Protein AF-0000000084342617 (afdb_homodimer)

Foldseek 3Di:
DQAAEEEALQLLLCQLVCVPVVSVVVLVVCLVSLHAYEYEVLRVVVNVVVHDPVRVVRSVVSCPRPRYDYHYCDPVLQVQLCVLCVVLVHGSSRLSSSLSVQVVVVHAYEHQCVVSNCSRPVPHH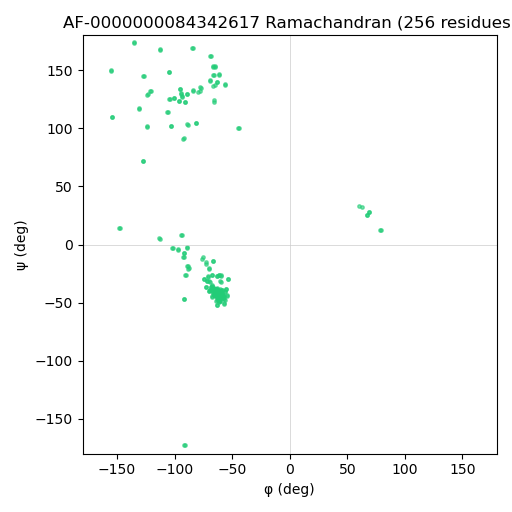YDHDD/DQAAEEEALQLLLCQLVCVPVVSVVVLVVCLVSLHAYEYEVLRVVVNVVVHDPVRVVRSVVSCPRPRYDYHYDDPVLQVQLCVLCVVLVHGSSRLSSSLSVQVVVVHAYEHQCVVSNCSRPVPHHYDHDD

Radius of gyration: 18.29 Å; Cα contacts (8 Å, |Δi|>4): 565; chains: 2; bounding box: 37×56×41 Å

Nearest PDB structures (foldseek):
  4chg-assembly3_E  TM=7.118E-01  e=1.404E-04  Mycobacterium tuberculosis H37Rv
  2fe1-assembly1_A-2  TM=6.791E-01  e=3.093E-04  Pyrobaculum aerophilum str. IM2
  6lqt-assembly1_5K  TM=6.172E-01  e=4.221E-03  Saccharomyces cerevisiae S288C
  6zqe-assembly1_UX  TM=6.426E-01  e=1.513E-02  Saccharomyces cerevisiae S288C
  7d5t-assembly1_5K  TM=5.998E-01  e=4.000E-02  Saccharomyces cerevisiae S288C

Organism: Pseudonocardia thermophila (NCBI:txid1848)

Secondary structure (DSSP, 8-state):
---EEEE-HHHHHHHHHT-STHHHHHHHHHHHHT-EEEEEHHHHHHHHHHS-GGGHHHHHHHHHSTTEEEE-B-HHHHHHHHHHHHHHT---HHHHHHHHHHHHHT-PEEES-HHHHHHH-TTS-EEE--/---EEEE-HHHHHHHHHT-STHHHHHHHHHHHHT-EEEEEHHHHHHHHHHS-GGGHHHHHHHHHSTTEEEE-B-HHHHHHHHHHHHHHT---HHHHHHHHHHHHHT-PEEES-HHHHHHH-TTS-EEE--

pLDDT: mean 96.76, std 6.14, range [42.75, 98.94]

Solvent-accessible surface area (backbone atoms only — not comparable to full-atom values): 12680 Å² total; per-residue (Å²): 125,95,62,42,36,27,39,31,29,55,34,49,34,17,40,26,69,48,57,54,56,62,46,46,53,50,52,52,51,25,59,76,69,68,30,37,38,36,33,34,18,47,13,49,12,26,19,44,18,71,44,56,80,92,28,47,66,48,42,49,53,56,67,65,36,89,47,39,42,74,42,56,30,35,68,68,51,16,46,54,13,7,46,46,16,31,77,41,76,40,59,57,46,37,55,23,39,43,50,44,50,16,57,76,67,70,21,32,31,31,25,64,56,60,66,66,44,44,58,49,41,75,80,56,47,71,44,71,53,127,126,94,60,42,36,27,39,31,29,54,34,48,34,16,40,25,70,48,58,55,56,62,44,47,52,51,53,52,52,25,60,75,68,67,30,37,36,35,32,31,19,47,13,49,10,26,19,43,18,69,44,55,80,91,29,47,66,49,41,50,52,56,66,65,35,88,46,40,44,75,43,58,29,35,68,69,51,15,46,55,14,7,48,46,16,32,78,41,75,42,60,59,45,37,56,22,38,43,51,44,50,16,55,75,67,70,21,32,31,32,26,66,57,60,66,66,44,43,59,49,41,76,81,55,48,71,43,70,55,127

Structure (mmCIF, N/CA/C/O backbone):
data_AF-0000000084342617-model_v1
#
loop_
_entity.id
_entity.type
_entity.pdbx_description
1 polymer 'PIN domain nuclease, a component of toxin-antitoxin system (PIN domain)'
#
loop_
_atom_site.group_PDB
_atom_site.id
_atom_site.type_symbol
_atom_site.label_atom_id
_atom_site.label_alt_id
_atom_site.label_comp_id
_atom_site.label_asym_id
_atom_site.label_entity_id
_atom_site.label_seq_id
_atom_site.pdbx_PDB_ins_code
_atom_site.Cartn_x
_atom_site.Cartn_y
_atom_site.Cartn_z
_atom_site.occupancy
_atom_site.B_iso_or_equiv
_atom_site.auth_seq_id
_atom_site.auth_comp_id
_atom_site.auth_asym_id
_atom_site.auth_atom_id
_atom_site.pdbx_PDB_model_num
ATOM 1 N N . MET A 1 1 ? 19.109 -22.531 0.359 1 42.75 1 MET A N 1
ATOM 2 C CA . MET A 1 1 ? 18.219 -21.5 0.865 1 42.75 1 MET A CA 1
ATOM 3 C C . MET A 1 1 ? 16.797 -21.703 0.343 1 42.75 1 MET A C 1
ATOM 5 O O . MET A 1 1 ? 16.609 -21.984 -0.842 1 42.75 1 MET A O 1
ATOM 9 N N . ILE A 1 2 ? 15.852 -22.25 1.143 1 58.88 2 ILE A N 1
ATOM 10 C CA . ILE A 1 2 ? 14.484 -22.594 0.752 1 58.88 2 ILE A CA 1
ATOM 11 C C . ILE A 1 2 ? 13.883 -21.469 -0.08 1 58.88 2 ILE A C 1
ATOM 13 O O . ILE A 1 2 ? 13.898 -20.297 0.336 1 58.88 2 ILE A O 1
ATOM 17 N N . GLY A 1 3 ? 13.844 -21.578 -1.49 1 84.88 3 GLY A N 1
ATOM 18 C CA . GLY A 1 3 ? 13.438 -20.719 -2.596 1 84.88 3 GLY A CA 1
ATOM 19 C C . GLY A 1 3 ? 12 -20.234 -2.473 1 84.88 3 GLY A C 1
ATOM 20 O O . GLY A 1 3 ? 11.25 -20.719 -1.623 1 84.88 3 GLY A O 1
ATOM 21 N N . GLY A 1 4 ? 11.656 -19.109 -2.705 1 96.88 4 GLY A N 1
ATOM 22 C CA . GLY A 1 4 ? 10.305 -18.562 -2.727 1 96.88 4 GLY A CA 1
ATOM 23 C C . GLY A 1 4 ? 10.039 -17.656 -3.914 1 96.88 4 GLY A C 1
ATOM 24 O O . GLY A 1 4 ? 10.859 -17.578 -4.828 1 96.88 4 GLY A O 1
ATOM 25 N N . ARG A 1 5 ? 8.797 -17.297 -3.953 1 98.19 5 ARG A N 1
ATOM 26 C CA . ARG A 1 5 ? 8.344 -16.344 -4.961 1 98.19 5 ARG A CA 1
ATOM 27 C C . ARG A 1 5 ? 7.598 -15.188 -4.316 1 98.19 5 ARG A C 1
ATOM 29 O O . ARG A 1 5 ? 6.91 -15.367 -3.309 1 98.19 5 ARG A O 1
ATOM 36 N N . VAL A 1 6 ? 7.77 -14.078 -4.887 1 98.69 6 VAL A N 1
ATOM 37 C CA . VAL A 1 6 ? 6.961 -12.922 -4.52 1 98.69 6 VAL A CA 1
ATOM 38 C C . VAL A 1 6 ? 5.914 -12.656 -5.598 1 98.69 6 VAL A C 1
ATOM 40 O O . VAL A 1 6 ? 6.242 -12.547 -6.777 1 98.69 6 VAL A O 1
ATOM 43 N N . LEU A 1 7 ? 4.672 -12.594 -5.215 1 98.81 7 LEU A N 1
ATOM 44 C CA . LEU A 1 7 ? 3.59 -12.414 -6.176 1 98.81 7 LEU A CA 1
ATOM 45 C C . LEU A 1 7 ? 3.121 -10.969 -6.211 1 98.81 7 LEU A C 1
ATOM 47 O O . LEU A 1 7 ? 2.795 -10.391 -5.172 1 98.81 7 LEU A O 1
ATOM 51 N N . ASP A 1 8 ? 3.113 -10.383 -7.422 1 98.75 8 ASP A N 1
ATOM 52 C CA . ASP A 1 8 ? 2.547 -9.039 -7.52 1 98.75 8 ASP A CA 1
ATOM 53 C C . ASP A 1 8 ? 1.057 -9.094 -7.848 1 98.75 8 ASP A C 1
ATOM 55 O O . ASP A 1 8 ? 0.454 -10.172 -7.848 1 98.75 8 ASP A O 1
ATOM 59 N N . ALA A 1 9 ? 0.486 -7.957 -8.102 1 98.88 9 ALA A N 1
ATOM 60 C CA . ALA A 1 9 ? -0.958 -7.855 -8.297 1 98.88 9 ALA A CA 1
ATOM 61 C C . ALA A 1 9 ? -1.395 -8.609 -9.547 1 98.88 9 ALA A C 1
ATOM 63 O O . ALA A 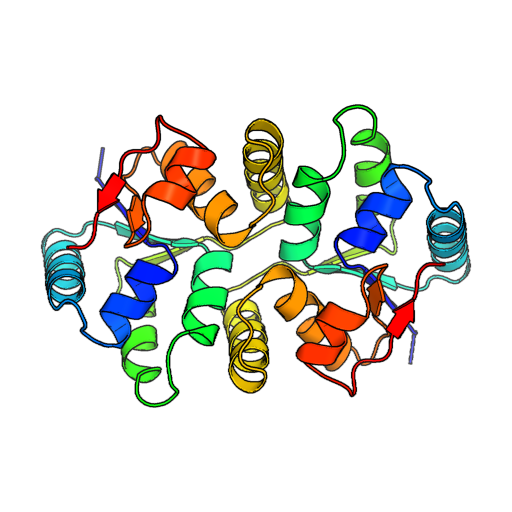1 9 ? -2.451 -9.242 -9.562 1 98.88 9 ALA A O 1
ATOM 64 N N . THR A 1 10 ? -0.568 -8.523 -10.578 1 98.5 10 THR A N 1
ATOM 65 C CA . THR A 1 10 ? -0.944 -9.188 -11.82 1 98.5 10 THR A CA 1
ATOM 66 C C . THR A 1 10 ? -0.904 -10.711 -11.648 1 98.5 10 THR A C 1
ATOM 68 O O . THR A 1 10 ? -1.739 -11.422 -12.211 1 98.5 10 THR A O 1
ATOM 71 N N . ALA A 1 11 ? 0.05 -11.203 -10.891 1 98.69 11 ALA A N 1
ATOM 72 C CA . ALA A 1 11 ? 0.124 -12.633 -10.602 1 98.69 11 ALA A CA 1
ATOM 73 C C . ALA A 1 11 ? -1.073 -13.086 -9.773 1 98.69 11 ALA A C 1
ATOM 75 O O . ALA A 1 11 ? -1.672 -14.125 -10.055 1 98.69 11 ALA A O 1
ATOM 76 N N . LEU A 1 12 ? -1.421 -12.336 -8.82 1 98.88 12 LEU A N 1
ATOM 77 C CA . LEU A 1 12 ? -2.572 -12.656 -7.98 1 98.88 12 LEU A CA 1
ATOM 78 C C . LEU A 1 12 ? -3.855 -12.68 -8.805 1 98.88 12 LEU A C 1
ATOM 80 O O . LEU A 1 12 ? -4.668 -13.594 -8.672 1 98.88 12 LEU A O 1
ATOM 84 N N . ALA A 1 13 ? -3.99 -11.68 -9.656 1 98.69 13 ALA A N 1
ATOM 85 C CA . ALA A 1 13 ? -5.164 -11.602 -10.516 1 98.69 13 ALA A CA 1
ATOM 86 C C . ALA A 1 13 ? -5.203 -12.781 -11.492 1 98.69 13 ALA A C 1
ATOM 88 O O . ALA A 1 13 ? -6.27 -13.344 -11.75 1 98.69 13 ALA A O 1
ATOM 89 N N . ALA A 1 14 ? -4.031 -13.125 -12.008 1 98.56 14 ALA A N 1
ATOM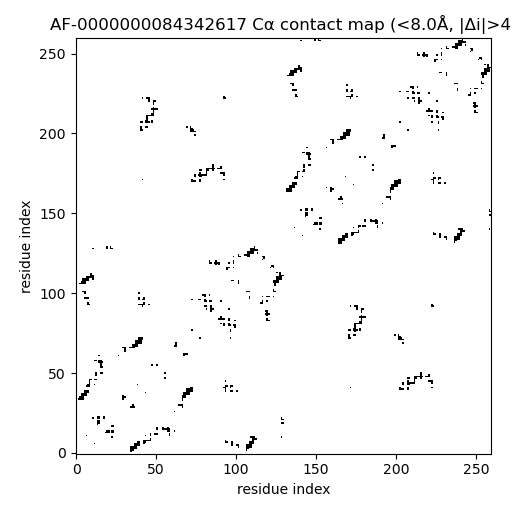 90 C CA . ALA A 1 14 ? -3.938 -14.25 -12.938 1 98.56 14 ALA A CA 1
ATOM 91 C C . ALA A 1 14 ? -4.387 -15.547 -12.266 1 98.56 14 ALA A C 1
ATOM 93 O O . ALA A 1 14 ? -5.129 -16.344 -12.859 1 98.56 14 ALA A O 1
ATOM 94 N N . PHE A 1 15 ? -3.994 -15.75 -11.031 1 98.56 15 PHE A N 1
ATOM 95 C CA . PHE A 1 15 ? -4.434 -16.922 -10.305 1 98.56 15 PHE A CA 1
ATOM 96 C C . PHE A 1 15 ? -5.945 -16.922 -10.109 1 98.56 15 PHE A C 1
ATOM 98 O O . PHE A 1 15 ? -6.613 -17.922 -10.359 1 98.56 15 PHE A O 1
ATOM 105 N N . ALA A 1 16 ? -6.449 -15.805 -9.664 1 98.5 16 ALA A N 1
ATOM 106 C CA . ALA A 1 16 ? -7.871 -15.68 -9.344 1 98.5 16 ALA A CA 1
ATOM 107 C C . ALA A 1 16 ? -8.734 -15.93 -10.578 1 98.5 16 ALA A C 1
ATOM 109 O O . ALA A 1 16 ? -9.758 -16.609 -10.5 1 98.5 16 ALA A O 1
ATOM 110 N N . THR A 1 17 ? -8.312 -15.398 -11.719 1 97.5 17 THR A N 1
ATOM 111 C CA . THR A 1 17 ? -9.125 -15.469 -12.93 1 97.5 17 THR A CA 1
ATOM 112 C C . THR A 1 17 ? -8.836 -16.75 -13.703 1 97.5 17 THR A C 1
ATOM 114 O O . THR A 1 17 ? -9.617 -17.156 -14.57 1 97.5 17 THR A O 1
ATOM 117 N N . GLY A 1 18 ? -7.688 -17.297 -13.422 1 95.94 18 GLY A N 1
ATOM 118 C CA . GLY A 1 18 ? -7.281 -18.5 -14.133 1 95.94 18 GLY A CA 1
ATOM 119 C C . GLY A 1 18 ? -6.738 -18.203 -15.516 1 95.94 18 GLY A C 1
ATOM 120 O O . GLY A 1 18 ? -6.695 -19.094 -16.375 1 95.94 18 GLY A O 1
ATOM 121 N N . ARG A 1 19 ? -6.457 -16.953 -15.797 1 92.81 19 ARG A N 1
ATOM 122 C CA . ARG A 1 19 ? -5.91 -16.531 -17.078 1 92.81 19 ARG A CA 1
ATOM 123 C C . ARG A 1 19 ? -4.695 -15.625 -16.906 1 92.81 19 ARG A C 1
ATOM 125 O O . ARG A 1 19 ? -4.82 -14.516 -16.391 1 92.81 19 ARG A O 1
ATOM 132 N N . PRO A 1 20 ? -3.498 -16.172 -17.438 1 93.62 20 PRO A N 1
ATOM 133 C CA . PRO A 1 20 ? -3.219 -17.484 -18.031 1 93.62 20 PRO A CA 1
ATOM 134 C C . PRO A 1 20 ? -3.283 -18.625 -17.016 1 93.62 20 PRO A C 1
ATOM 136 O O . PRO A 1 20 ? -3.143 -18.375 -15.812 1 93.62 20 PRO A O 1
ATOM 139 N N . VAL A 1 21 ? -3.406 -19.859 -17.422 1 92.19 21 VAL A N 1
ATOM 140 C CA . VAL A 1 21 ? -3.533 -21.031 -16.578 1 92.19 21 VAL A CA 1
ATOM 141 C C . VAL A 1 21 ? -2.191 -21.344 -15.906 1 92.19 21 VAL A C 1
ATOM 143 O O . VAL A 1 21 ? -2.143 -22.016 -14.875 1 92.19 21 VAL A O 1
ATOM 146 N N . TYR A 1 22 ? -1.178 -20.781 -16.422 1 93.62 22 TYR A N 1
ATOM 147 C CA . TYR A 1 22 ? 0.179 -20.969 -15.922 1 93.62 22 TYR A CA 1
ATOM 148 C C . TYR A 1 22 ? 0.274 -20.609 -14.445 1 93.62 22 TYR A C 1
ATOM 150 O O . TYR A 1 22 ? 0.961 -21.297 -13.68 1 93.62 22 TYR A O 1
ATOM 158 N N . MET A 1 23 ? -0.382 -19.562 -14.016 1 96.5 23 MET A N 1
ATOM 159 C CA . MET A 1 23 ? -0.264 -19.094 -12.641 1 96.5 23 MET A CA 1
ATOM 160 C C . MET A 1 23 ? -0.822 -20.125 -11.664 1 96.5 23 MET A C 1
ATOM 162 O O . MET A 1 23 ? -0.239 -20.375 -10.609 1 96.5 23 MET A O 1
ATOM 166 N N . ARG A 1 24 ? -1.924 -20.797 -12.031 1 96.62 24 ARG A N 1
ATOM 167 C CA . ARG A 1 24 ? -2.477 -21.844 -11.18 1 96.62 24 ARG A CA 1
ATOM 168 C C . ARG A 1 24 ? -1.526 -23.031 -11.094 1 96.62 24 ARG A C 1
ATOM 170 O O . ARG A 1 24 ? -1.307 -23.578 -10.008 1 96.62 24 ARG A O 1
ATOM 177 N N . ALA A 1 25 ? -0.97 -23.359 -12.195 1 95.81 25 ALA A N 1
ATOM 178 C CA . ALA A 1 25 ? 0.017 -24.438 -12.211 1 95.81 25 ALA A CA 1
ATOM 179 C C . ALA A 1 25 ? 1.213 -24.094 -11.32 1 95.81 25 ALA A C 1
ATOM 181 O O . ALA A 1 25 ? 1.698 -24.953 -10.57 1 95.81 25 ALA A O 1
ATOM 182 N N . LEU A 1 26 ? 1.668 -22.906 -11.438 1 95.44 26 LEU A N 1
ATOM 183 C CA . LEU A 1 26 ? 2.793 -22.453 -10.625 1 95.44 26 LEU A CA 1
ATOM 184 C C . LEU A 1 26 ? 2.465 -22.547 -9.141 1 95.44 26 LEU A C 1
ATOM 186 O O . LEU A 1 26 ? 3.287 -23.016 -8.352 1 95.44 26 LEU A O 1
ATOM 190 N N . VAL A 1 27 ? 1.325 -22.125 -8.672 1 96.88 27 VAL A N 1
ATOM 191 C CA . VAL A 1 27 ? 0.909 -22.141 -7.273 1 96.88 27 VAL A CA 1
ATOM 192 C C . VAL A 1 27 ? 0.833 -23.578 -6.77 1 96.88 27 VAL A C 1
ATOM 194 O O . VAL A 1 27 ? 1.332 -23.891 -5.688 1 96.88 27 VAL A O 1
ATOM 197 N N . TRP A 1 28 ? 0.272 -24.469 -7.586 1 95.19 28 TRP A N 1
ATOM 198 C CA . TRP A 1 28 ? 0.144 -25.859 -7.164 1 95.19 28 TRP A CA 1
ATOM 199 C C . TRP A 1 28 ? 1.508 -26.531 -7.102 1 95.19 28 TRP A C 1
ATOM 201 O O . TRP A 1 28 ? 1.771 -27.328 -6.195 1 95.19 28 TRP A O 1
ATOM 211 N N . ALA A 1 29 ? 2.34 -26.203 -8.078 1 95.38 29 ALA A N 1
ATOM 212 C CA . ALA A 1 29 ? 3.711 -26.703 -8.016 1 95.38 29 ALA A CA 1
ATOM 213 C C . ALA A 1 29 ? 4.422 -26.219 -6.762 1 95.38 29 ALA A C 1
ATOM 215 O O . ALA A 1 29 ? 5.199 -26.953 -6.148 1 95.38 29 ALA A O 1
ATOM 216 N N . ALA A 1 30 ? 4.203 -24.969 -6.398 1 95.94 30 ALA A N 1
ATOM 217 C CA . ALA A 1 30 ? 4.805 -24.406 -5.195 1 95.94 30 ALA A CA 1
ATOM 218 C C . ALA A 1 30 ? 4.324 -25.125 -3.945 1 95.94 30 ALA A C 1
ATOM 220 O O . ALA A 1 30 ? 5.109 -25.391 -3.031 1 95.94 30 ALA A O 1
ATOM 221 N N . VAL A 1 31 ? 3.057 -25.484 -3.854 1 95.19 31 VAL A N 1
ATOM 222 C CA . VAL A 1 31 ? 2.492 -26.219 -2.732 1 95.19 31 VAL A CA 1
ATOM 223 C C . VAL A 1 31 ? 3.178 -27.594 -2.617 1 95.19 31 VAL A C 1
ATOM 225 O O . VAL A 1 31 ? 3.623 -27.969 -1.536 1 95.19 31 VAL A O 1
ATOM 228 N N . GLU A 1 32 ? 3.316 -28.234 -3.711 1 95.06 32 GLU A N 1
ATOM 229 C CA . GLU A 1 32 ? 3.914 -29.562 -3.74 1 95.06 32 GLU A CA 1
ATOM 230 C C . GLU A 1 32 ? 5.379 -29.516 -3.307 1 95.06 32 GLU A C 1
ATOM 232 O O . GLU A 1 32 ? 5.852 -30.422 -2.619 1 95.06 32 GLU A O 1
ATOM 237 N N . ALA A 1 33 ? 6.059 -28.547 -3.73 1 94.94 33 ALA A N 1
ATOM 238 C CA . ALA A 1 33 ? 7.492 -28.438 -3.473 1 94.94 33 ALA A CA 1
ATOM 239 C C . ALA A 1 33 ? 7.758 -27.688 -2.166 1 94.94 33 ALA A C 1
ATOM 241 O O . ALA A 1 33 ? 8.914 -27.469 -1.799 1 94.94 33 ALA A O 1
ATOM 242 N N . ASN A 1 34 ? 6.676 -27.219 -1.486 1 93.62 34 ASN A N 1
ATOM 243 C CA . ASN A 1 34 ? 6.766 -26.453 -0.244 1 93.62 34 ASN A CA 1
ATOM 244 C C . ASN A 1 34 ? 7.547 -25.156 -0.433 1 93.62 34 ASN A C 1
ATOM 246 O O . ASN A 1 34 ? 8.352 -24.781 0.423 1 93.62 34 ASN A O 1
ATOM 250 N N . ILE A 1 35 ? 7.402 -24.625 -1.603 1 96.06 35 ILE A N 1
ATOM 251 C CA . ILE A 1 35 ? 7.961 -23.312 -1.913 1 96.06 35 ILE A CA 1
ATOM 252 C C . ILE A 1 35 ? 7.051 -22.219 -1.349 1 96.06 35 ILE A C 1
ATOM 254 O O . ILE A 1 35 ? 5.836 -22.266 -1.537 1 96.06 35 ILE A O 1
ATOM 258 N N . VAL A 1 36 ? 7.637 -21.266 -0.64 1 97.75 36 VAL A N 1
ATOM 259 C CA . VAL A 1 36 ? 6.863 -20.203 0.005 1 97.75 36 VAL A CA 1
ATOM 260 C C . VAL A 1 36 ? 6.43 -19.172 -1.034 1 97.75 36 VAL A C 1
ATOM 262 O O . VAL A 1 36 ? 7.215 -18.781 -1.898 1 97.75 36 VAL A O 1
ATOM 265 N N . LEU A 1 37 ? 5.191 -18.781 -0.969 1 98.5 37 LEU A N 1
ATOM 266 C CA . LEU A 1 37 ? 4.633 -17.688 -1.764 1 98.5 37 LEU A CA 1
ATOM 267 C C . LEU A 1 37 ? 4.406 -16.453 -0.905 1 98.5 37 LEU A C 1
ATOM 269 O O . LEU A 1 37 ? 3.588 -16.469 0.015 1 98.5 37 LEU A O 1
ATOM 273 N N . ALA A 1 38 ? 5.148 -15.391 -1.186 1 98.75 38 ALA A N 1
ATOM 274 C CA . ALA A 1 38 ? 4.996 -14.133 -0.458 1 98.75 38 ALA A CA 1
ATOM 275 C C . ALA A 1 38 ? 4.074 -13.18 -1.206 1 98.75 38 ALA A C 1
ATOM 277 O O . ALA A 1 38 ? 4.203 -13 -2.42 1 98.75 38 ALA A O 1
ATOM 278 N N . VAL A 1 39 ? 3.172 -12.594 -0.486 1 98.94 39 VAL A N 1
ATOM 279 C CA . VAL A 1 39 ? 2.197 -11.664 -1.054 1 98.94 39 VAL A CA 1
ATOM 280 C C . VAL A 1 39 ? 2.283 -10.32 -0.335 1 98.94 39 VAL A C 1
ATOM 282 O O . VAL A 1 39 ? 1.742 -10.164 0.761 1 98.94 39 VAL A O 1
ATOM 285 N N . PRO A 1 40 ? 2.918 -9.344 -0.919 1 98.94 40 PRO A N 1
ATOM 286 C CA . PRO A 1 40 ? 2.896 -8 -0.333 1 98.94 40 PRO A CA 1
ATOM 287 C C . PRO A 1 40 ? 1.493 -7.398 -0.277 1 98.94 40 PRO A C 1
ATOM 289 O O . PRO A 1 40 ? 0.734 -7.504 -1.243 1 98.94 40 PRO A O 1
ATOM 292 N N . SER A 1 41 ? 1.148 -6.738 0.749 1 98.94 41 SER A N 1
ATOM 293 C CA . SER A 1 41 ? -0.215 -6.285 1.009 1 98.94 41 SER A CA 1
ATOM 294 C C . SER A 1 41 ? -0.646 -5.223 0.003 1 98.94 41 SER A C 1
ATOM 296 O O . SER A 1 41 ? -1.818 -5.156 -0.37 1 98.94 41 SER A O 1
ATOM 298 N N . ALA A 1 42 ? 0.281 -4.367 -0.413 1 98.94 42 ALA A N 1
ATOM 299 C CA . ALA A 1 42 ? -0.09 -3.359 -1.402 1 98.94 42 ALA A CA 1
ATOM 300 C C . ALA A 1 42 ? -0.484 -4.008 -2.727 1 98.94 42 ALA A C 1
ATOM 302 O O . ALA A 1 42 ? -1.445 -3.584 -3.371 1 98.94 42 ALA A O 1
ATOM 303 N N . ALA A 1 43 ? 0.253 -5.016 -3.131 1 98.94 43 ALA A N 1
ATOM 304 C CA . ALA A 1 43 ? -0.103 -5.781 -4.32 1 98.94 43 ALA A CA 1
ATOM 305 C C . ALA A 1 43 ? -1.428 -6.512 -4.129 1 98.94 43 ALA A C 1
ATOM 307 O O . ALA A 1 43 ? -2.234 -6.605 -5.055 1 98.94 43 ALA A O 1
ATOM 308 N N . LEU A 1 44 ? -1.597 -7.031 -2.955 1 98.94 44 LEU A N 1
ATOM 309 C CA . LEU A 1 44 ? -2.842 -7.723 -2.637 1 98.94 44 LEU A CA 1
ATOM 310 C C . LEU A 1 44 ? -4.035 -6.777 -2.76 1 98.94 44 LEU A C 1
ATOM 312 O O . LEU A 1 44 ? -5.055 -7.133 -3.352 1 98.94 44 LEU A O 1
ATOM 316 N N . GLY A 1 45 ? -3.939 -5.555 -2.146 1 98.94 45 GLY A N 1
ATOM 317 C CA . GLY A 1 45 ? -4.996 -4.566 -2.291 1 98.94 45 GLY A CA 1
ATOM 318 C C . GLY A 1 45 ? -5.332 -4.258 -3.738 1 98.94 45 GLY A C 1
ATOM 319 O O . GLY A 1 45 ? -6.508 -4.18 -4.105 1 98.94 45 GLY A O 1
ATOM 320 N N . ARG A 1 46 ? -4.305 -4.102 -4.508 1 98.88 46 ARG A N 1
ATOM 321 C CA . ARG A 1 46 ? -4.523 -3.842 -5.93 1 98.88 46 ARG A CA 1
ATOM 322 C C . ARG A 1 46 ? -5.195 -5.031 -6.605 1 98.88 46 ARG A C 1
ATOM 324 O O . ARG A 1 46 ? -6.051 -4.855 -7.473 1 98.88 46 ARG A O 1
ATOM 331 N N . ALA A 1 47 ? -4.793 -6.23 -6.289 1 98.88 47 ALA A N 1
ATOM 332 C CA . ALA A 1 47 ? -5.41 -7.418 -6.875 1 98.88 47 ALA A CA 1
ATOM 333 C C . ALA A 1 47 ? -6.91 -7.449 -6.598 1 98.88 47 ALA A C 1
ATOM 335 O O . ALA A 1 47 ? -7.707 -7.762 -7.488 1 98.88 47 ALA A O 1
ATOM 336 N N . TRP A 1 48 ? -7.316 -7.113 -5.324 1 98.88 48 TRP A N 1
ATOM 337 C CA . TRP A 1 48 ? -8.734 -7.062 -4.98 1 98.88 48 TRP A CA 1
ATOM 338 C C . TRP A 1 48 ? -9.469 -6.043 -5.844 1 98.88 48 TRP A C 1
ATOM 340 O O . TRP A 1 48 ? -10.641 -6.227 -6.168 1 98.88 48 TRP A O 1
ATOM 350 N N . ALA A 1 49 ? -8.781 -4.973 -6.234 1 98.75 49 ALA A N 1
ATOM 351 C CA . ALA A 1 49 ? -9.383 -3.936 -7.074 1 98.75 49 ALA A CA 1
ATOM 352 C C . ALA A 1 49 ? -9.578 -4.43 -8.5 1 98.75 49 ALA A C 1
ATOM 354 O O . ALA A 1 49 ? -10.523 -4.02 -9.18 1 98.75 49 ALA A O 1
ATOM 355 N N . LEU A 1 50 ? -8.711 -5.293 -8.922 1 98 50 LEU A N 1
ATOM 356 C CA . LEU A 1 50 ? -8.656 -5.691 -10.32 1 98 50 LEU A CA 1
ATOM 357 C C . LEU A 1 50 ? -9.547 -6.895 -10.586 1 98 50 LEU A C 1
ATOM 359 O O . LEU A 1 50 ? -9.977 -7.121 -11.719 1 98 50 LEU A O 1
ATOM 363 N N . VAL A 1 51 ? -9.766 -7.672 -9.57 1 98.31 51 VAL A N 1
ATOM 364 C CA . VAL A 1 51 ? -10.43 -8.961 -9.719 1 98.31 51 VAL A CA 1
ATOM 365 C C . VAL A 1 51 ? -11.93 -8.797 -9.477 1 98.31 51 VAL A C 1
ATOM 367 O O . VAL A 1 51 ? -12.344 -8.211 -8.477 1 98.31 51 VAL A O 1
ATOM 370 N N . GLY A 1 52 ? -12.789 -9.273 -10.43 1 98.06 52 GLY A N 1
ATOM 371 C CA . GLY A 1 52 ? -14.234 -9.25 -10.258 1 98.06 52 GLY A CA 1
ATOM 372 C C . GLY A 1 52 ? -14.711 -10.133 -9.117 1 98.06 52 GLY A C 1
ATOM 373 O O . GLY A 1 52 ? -14.023 -11.07 -8.719 1 98.06 52 GLY A O 1
ATOM 374 N N . PRO A 1 53 ? -15.898 -9.734 -8.539 1 98.06 53 PRO A N 1
ATOM 375 C CA . PRO A 1 53 ? -16.422 -10.469 -7.379 1 98.06 53 PRO A CA 1
ATOM 376 C C . PRO A 1 53 ? -16.547 -11.969 -7.641 1 98.06 53 PRO A C 1
ATOM 378 O O . PRO A 1 53 ? -16.406 -12.773 -6.715 1 98.06 53 PRO A O 1
ATOM 381 N N . GLU A 1 54 ? -16.766 -12.367 -8.852 1 98.19 54 GLU A N 1
ATOM 382 C CA . GLU A 1 54 ? -16.938 -13.773 -9.195 1 98.19 54 GLU A CA 1
ATOM 383 C C . GLU A 1 54 ? -15.641 -14.555 -8.984 1 98.19 54 GLU A C 1
ATOM 385 O O . GLU A 1 54 ? -15.664 -15.789 -8.914 1 98.19 54 GLU A O 1
ATOM 390 N N . HIS A 1 55 ? -14.539 -13.883 -8.828 1 98.38 55 HIS A N 1
ATOM 391 C CA . HIS A 1 55 ? -13.25 -14.555 -8.688 1 98.38 55 HIS A CA 1
ATOM 392 C C . HIS A 1 55 ? -12.672 -14.359 -7.289 1 98.38 55 HIS A C 1
ATOM 394 O O . HIS A 1 55 ? -11.547 -14.766 -7.016 1 98.38 55 HIS A O 1
ATOM 400 N N . HIS A 1 56 ? -13.359 -13.742 -6.363 1 98.56 56 HIS A N 1
ATOM 401 C CA . HIS A 1 56 ? -12.859 -13.453 -5.023 1 98.56 56 HIS A CA 1
ATOM 402 C C . HIS A 1 56 ? -12.555 -14.742 -4.254 1 98.56 56 HIS A C 1
ATOM 404 O O . HIS A 1 56 ? -11.586 -14.805 -3.504 1 98.56 56 HIS A O 1
ATOM 410 N N . ALA A 1 57 ? -13.391 -15.734 -4.438 1 98.44 57 ALA A N 1
ATOM 411 C CA . ALA A 1 57 ? -13.195 -17 -3.746 1 98.44 57 ALA A CA 1
ATOM 412 C C . ALA A 1 57 ? -11.859 -17.641 -4.129 1 98.44 57 ALA A C 1
ATOM 414 O O . ALA A 1 57 ? -11.156 -18.188 -3.277 1 98.44 57 ALA A O 1
ATOM 415 N N . ALA A 1 58 ? -11.523 -17.562 -5.383 1 98.12 58 ALA A N 1
ATOM 416 C CA . ALA A 1 58 ? -10.258 -18.125 -5.852 1 98.12 58 ALA A CA 1
ATOM 417 C C . ALA A 1 58 ? -9.07 -17.391 -5.23 1 98.12 58 ALA A C 1
ATOM 419 O O . ALA A 1 58 ? -8.086 -18.016 -4.84 1 98.12 58 ALA A O 1
ATOM 420 N N . LEU A 1 59 ? -9.148 -16.109 -5.176 1 98.5 59 LEU A N 1
ATOM 421 C CA . LEU A 1 59 ? -8.094 -15.32 -4.543 1 98.5 59 LEU A CA 1
ATOM 422 C C . LEU A 1 59 ? -7.949 -15.695 -3.072 1 98.5 59 LEU A C 1
ATOM 424 O O . LEU A 1 59 ? -6.832 -15.836 -2.57 1 98.5 59 LEU A O 1
ATOM 428 N N . ARG A 1 60 ? -9.016 -15.93 -2.312 1 98.62 60 ARG A N 1
ATOM 429 C CA . ARG A 1 60 ? -8.992 -16.328 -0.906 1 98.62 60 ARG A CA 1
ATOM 430 C C . ARG A 1 60 ? -8.344 -17.688 -0.728 1 98.62 60 ARG A C 1
ATOM 432 O O . ARG A 1 60 ? -7.637 -17.922 0.257 1 98.62 60 ARG A O 1
ATOM 439 N N . VAL A 1 61 ? -8.602 -18.578 -1.633 1 98.06 61 VAL A N 1
ATOM 440 C CA . VAL A 1 61 ? -7.988 -19.906 -1.584 1 98.06 61 VAL A CA 1
ATOM 441 C C . VAL A 1 61 ? -6.465 -19.766 -1.583 1 98.06 61 VAL A C 1
ATOM 443 O O . VAL A 1 61 ? -5.781 -20.375 -0.761 1 98.06 61 VAL A O 1
ATOM 446 N N . LEU A 1 62 ? -5.977 -18.922 -2.504 1 98.38 62 LEU A N 1
ATOM 447 C CA . LEU A 1 62 ? -4.535 -18.703 -2.574 1 98.38 62 LEU A CA 1
ATOM 448 C C . LEU A 1 62 ? -4 -18.172 -1.252 1 98.38 62 LEU A C 1
ATOM 450 O O . LEU A 1 62 ? -2.975 -18.641 -0.757 1 98.38 62 LEU A O 1
ATOM 454 N N . LEU A 1 63 ? -4.699 -17.234 -0.652 1 98.56 63 LEU A N 1
ATOM 455 C CA . LEU A 1 63 ? -4.25 -16.562 0.562 1 98.56 63 LEU A CA 1
ATOM 456 C C . LEU A 1 63 ? -4.285 -17.516 1.754 1 98.56 63 LEU A C 1
ATOM 458 O O . LEU A 1 63 ? -3.568 -17.312 2.736 1 98.56 63 LEU A O 1
ATOM 462 N N . ASP A 1 64 ? -5.07 -18.578 1.63 1 97.75 64 ASP A N 1
ATOM 463 C CA . ASP A 1 64 ? -5.27 -19.516 2.74 1 97.75 64 ASP A CA 1
ATOM 464 C C . ASP A 1 64 ? -4.348 -20.719 2.619 1 97.75 64 ASP A C 1
ATOM 466 O O . ASP A 1 64 ? -4.324 -21.578 3.5 1 97.75 64 ASP A O 1
ATOM 470 N N . LEU A 1 65 ? -3.605 -20.766 1.512 1 97.75 65 LEU A N 1
ATOM 471 C CA . LEU A 1 65 ? -2.66 -21.875 1.371 1 97.75 65 LEU A CA 1
ATOM 472 C C . LEU A 1 65 ? -1.618 -21.844 2.484 1 97.75 65 LEU A C 1
ATOM 474 O O . LEU A 1 65 ? -1.168 -20.766 2.889 1 97.75 65 LEU A O 1
ATOM 478 N N . PRO A 1 66 ? -1.182 -23.016 2.912 1 96.06 66 PRO A N 1
ATOM 479 C CA . PRO A 1 66 ? -0.27 -23.078 4.055 1 96.06 66 PRO A CA 1
ATOM 480 C C . PRO A 1 66 ? 1.103 -22.484 3.748 1 96.06 66 PRO A C 1
ATOM 482 O O . PRO A 1 66 ? 1.82 -22.078 4.664 1 96.06 66 PRO A O 1
ATOM 485 N N . ASN A 1 67 ? 1.515 -22.5 2.461 1 97.19 67 ASN A N 1
ATOM 486 C CA . ASN A 1 67 ? 2.826 -21.969 2.09 1 97.19 67 ASN A CA 1
ATOM 487 C C . ASN A 1 67 ? 2.748 -20.5 1.668 1 97.19 67 ASN A C 1
ATOM 489 O O . ASN A 1 67 ? 3.721 -19.953 1.152 1 97.19 67 ASN A O 1
ATOM 493 N N . THR A 1 68 ? 1.614 -19.875 1.841 1 98.25 68 THR A N 1
ATOM 494 C CA . THR A 1 68 ? 1.459 -18.469 1.505 1 98.25 68 THR A CA 1
ATOM 495 C C . THR A 1 68 ? 1.695 -17.578 2.73 1 98.25 68 THR A C 1
ATOM 497 O O . THR A 1 68 ? 1.169 -17.859 3.811 1 98.25 68 THR A O 1
ATOM 500 N N . VAL A 1 69 ? 2.525 -16.578 2.578 1 98.12 69 VAL A N 1
ATOM 501 C CA . VAL A 1 69 ? 2.777 -15.594 3.621 1 98.12 69 VAL A CA 1
ATOM 502 C C . VAL A 1 69 ? 2.436 -14.195 3.104 1 98.12 69 VAL A C 1
ATOM 504 O O . VAL A 1 69 ? 2.779 -13.844 1.973 1 98.12 69 VAL A O 1
ATOM 507 N N . ILE A 1 70 ? 1.698 -13.453 3.885 1 98.5 70 ILE A N 1
ATOM 508 C CA . ILE A 1 70 ? 1.365 -12.078 3.512 1 98.5 70 ILE A CA 1
ATOM 509 C C . ILE A 1 70 ? 2.346 -11.117 4.172 1 98.5 70 ILE A C 1
ATOM 511 O O . ILE A 1 70 ? 2.514 -11.125 5.395 1 98.5 70 ILE A O 1
ATOM 515 N N . ASP A 1 71 ? 3.02 -10.312 3.398 1 97.94 71 ASP A N 1
ATOM 516 C CA . ASP A 1 71 ? 3.898 -9.242 3.869 1 97.94 71 ASP A CA 1
ATOM 517 C C . ASP A 1 71 ? 3.125 -7.941 4.062 1 97.94 71 ASP A C 1
ATOM 519 O O . ASP A 1 71 ? 2.896 -7.203 3.102 1 97.94 71 ASP A O 1
ATOM 523 N N . GLU A 1 72 ? 2.84 -7.637 5.312 1 98.62 72 GLU A N 1
ATOM 524 C CA . GLU A 1 72 ? 2.111 -6.398 5.574 1 98.62 72 GLU A CA 1
ATOM 525 C C . GLU A 1 72 ? 2.957 -5.176 5.219 1 98.62 72 GLU A C 1
ATOM 527 O O . GLU A 1 72 ? 4.188 -5.254 5.191 1 98.62 72 GLU A O 1
ATOM 532 N N . LEU A 1 73 ? 2.291 -4.117 4.895 1 98.81 73 LEU A N 1
ATOM 533 C CA . LEU A 1 73 ? 2.996 -2.855 4.691 1 98.81 73 LEU A CA 1
ATOM 534 C C . LEU A 1 73 ? 3.037 -2.043 5.98 1 98.81 73 LEU A C 1
ATOM 536 O O . LEU A 1 73 ? 2.139 -1.239 6.242 1 98.81 73 LEU A O 1
ATOM 540 N N . SER A 1 74 ? 4.059 -2.232 6.738 1 98.25 74 SER A N 1
ATOM 541 C CA . SER A 1 74 ? 4.344 -1.516 7.977 1 98.25 74 SER A CA 1
ATOM 542 C C . SER A 1 74 ? 5.047 -0.191 7.699 1 98.25 74 SER A C 1
ATOM 544 O O . SER A 1 74 ? 5.426 0.089 6.559 1 98.25 74 SER A O 1
ATOM 546 N N . PRO A 1 75 ? 5.152 0.614 8.703 1 98.12 75 PRO A N 1
ATOM 547 C CA . PRO A 1 75 ? 5.922 1.844 8.5 1 98.12 75 PRO A CA 1
ATOM 548 C C . PRO A 1 75 ? 7.34 1.577 8.008 1 98.12 75 PRO A C 1
ATOM 550 O O . PRO A 1 75 ? 7.836 2.295 7.133 1 98.12 75 PRO A O 1
ATOM 553 N N . ALA A 1 76 ? 7.977 0.522 8.508 1 97.94 76 ALA A N 1
ATOM 554 C CA . ALA A 1 76 ? 9.344 0.198 8.117 1 97.94 76 ALA A CA 1
ATOM 555 C C . ALA A 1 76 ? 9.406 -0.241 6.656 1 97.94 76 ALA A C 1
ATOM 557 O O . ALA A 1 76 ? 10.289 0.194 5.906 1 97.94 76 ALA A O 1
ATOM 558 N N . THR A 1 77 ? 8.477 -1.108 6.246 1 98.44 77 THR A N 1
ATOM 559 C CA . THR A 1 77 ? 8.5 -1.587 4.867 1 98.44 77 THR A CA 1
ATOM 560 C C . THR A 1 77 ? 8.016 -0.5 3.912 1 98.44 77 THR A C 1
ATOM 562 O O . THR A 1 77 ? 8.453 -0.438 2.762 1 98.44 77 THR A O 1
ATOM 565 N N . ALA A 1 78 ? 7.133 0.386 4.387 1 98.88 78 ALA A N 1
ATOM 566 C CA . ALA A 1 78 ? 6.746 1.55 3.592 1 98.88 78 ALA A CA 1
ATOM 567 C C . ALA A 1 78 ? 7.945 2.449 3.314 1 98.88 78 ALA A C 1
ATOM 569 O O . ALA A 1 78 ? 8.109 2.951 2.199 1 98.88 78 ALA A O 1
ATOM 570 N N . HIS A 1 79 ? 8.766 2.609 4.324 1 98.75 79 HIS A N 1
ATOM 571 C CA . HIS A 1 79 ? 9.984 3.4 4.184 1 98.75 79 HIS A CA 1
ATOM 572 C C . HIS A 1 79 ? 10.938 2.77 3.174 1 98.75 79 HIS A C 1
ATOM 574 O O . HIS A 1 79 ? 11.391 3.436 2.242 1 98.75 79 HIS A O 1
ATOM 580 N N . GLU A 1 80 ? 11.211 1.531 3.359 1 98.5 80 GLU A N 1
ATOM 581 C CA . GLU A 1 80 ? 12.102 0.793 2.465 1 98.5 80 GLU A CA 1
ATOM 582 C C . GLU A 1 80 ? 11.602 0.849 1.023 1 98.5 80 GLU A C 1
ATOM 584 O O . GLU A 1 80 ? 12.367 1.154 0.108 1 98.5 80 GLU A O 1
ATOM 589 N N . SER A 1 81 ? 10.352 0.532 0.799 1 98.81 81 SER A N 1
ATOM 590 C CA . SER A 1 81 ? 9.742 0.535 -0.529 1 98.81 81 SER A CA 1
ATOM 591 C C . SER A 1 81 ? 9.766 1.931 -1.144 1 98.81 81 SER A C 1
ATOM 593 O O . SER A 1 81 ? 10.062 2.09 -2.328 1 98.81 81 SER A O 1
ATOM 595 N N . GLY A 1 82 ? 9.406 2.916 -0.301 1 98.81 82 GLY A N 1
ATOM 596 C CA . GLY A 1 82 ? 9.406 4.289 -0.776 1 98.81 82 GLY A CA 1
ATOM 597 C C . GLY A 1 82 ? 10.773 4.754 -1.251 1 98.81 82 GLY A C 1
ATOM 598 O O . GLY A 1 82 ? 10.883 5.438 -2.271 1 98.81 82 GLY A O 1
ATOM 599 N N . LEU A 1 83 ? 11.812 4.406 -0.555 1 98.44 83 LEU A N 1
ATOM 600 C CA . LEU A 1 83 ? 13.156 4.812 -0.939 1 98.44 83 LEU A CA 1
ATOM 601 C C . LEU A 1 83 ? 13.578 4.141 -2.242 1 98.44 83 LEU A C 1
ATOM 603 O O . LEU A 1 83 ? 14.266 4.746 -3.062 1 98.44 83 LEU A O 1
ATOM 607 N N . LEU A 1 84 ? 13.211 2.898 -2.385 1 98.31 84 LEU A N 1
ATOM 608 C CA . LEU A 1 84 ? 13.484 2.219 -3.645 1 98.31 84 LEU A CA 1
ATOM 609 C C . LEU A 1 84 ? 12.789 2.924 -4.805 1 98.31 84 LEU A C 1
ATOM 611 O O . LEU A 1 84 ? 13.383 3.102 -5.871 1 98.31 84 LEU A O 1
ATOM 615 N N . LEU A 1 85 ? 11.57 3.324 -4.59 1 98.75 85 LEU A N 1
ATOM 616 C CA . LEU A 1 85 ? 10.805 4.055 -5.602 1 98.75 85 LEU A CA 1
ATOM 617 C C . LEU A 1 85 ? 11.469 5.391 -5.914 1 98.75 85 LEU A C 1
ATOM 619 O O . LEU A 1 85 ? 11.602 5.762 -7.086 1 98.75 85 LEU A O 1
ATOM 623 N N . ALA A 1 86 ? 11.867 6.062 -4.883 1 98.62 86 ALA A N 1
ATOM 624 C CA . ALA A 1 86 ? 12.516 7.359 -5.051 1 98.62 86 ALA A CA 1
ATOM 625 C C . ALA A 1 86 ? 13.758 7.246 -5.938 1 98.62 86 ALA A C 1
ATOM 627 O O . ALA A 1 86 ? 13.961 8.062 -6.832 1 98.62 86 ALA A O 1
ATOM 628 N N . ALA A 1 87 ? 14.562 6.25 -5.68 1 98.06 87 ALA A N 1
ATOM 629 C CA . ALA A 1 87 ? 15.797 6.043 -6.426 1 98.06 87 ALA A CA 1
ATOM 630 C C . ALA A 1 87 ? 15.508 5.844 -7.914 1 98.06 87 ALA A C 1
ATOM 632 O O . ALA A 1 87 ? 16.344 6.184 -8.766 1 98.06 87 ALA A O 1
ATOM 633 N N . ALA A 1 88 ? 14.359 5.359 -8.25 1 98.19 88 ALA A N 1
ATOM 634 C CA . ALA A 1 88 ? 14 5.055 -9.625 1 98.19 88 ALA A CA 1
ATOM 635 C C . ALA A 1 88 ? 13.117 6.148 -10.219 1 98.19 88 ALA A C 1
ATOM 637 O O . ALA A 1 88 ? 12.75 6.09 -11.398 1 98.19 88 ALA A O 1
ATOM 638 N N . GLY A 1 89 ? 12.734 7.156 -9.469 1 98.06 89 GLY A N 1
ATOM 639 C CA . GLY A 1 89 ? 11.82 8.195 -9.93 1 98.06 89 GLY A CA 1
ATOM 640 C C . GLY A 1 89 ? 10.406 7.688 -10.148 1 98.06 89 GLY A C 1
ATOM 641 O O . GLY A 1 89 ? 9.727 8.109 -11.086 1 98.06 89 GLY A O 1
ATOM 642 N N . GLN A 1 90 ? 10 6.641 -9.414 1 98.38 90 GLN A N 1
ATOM 643 C CA . GLN A 1 90 ? 8.672 6.043 -9.477 1 98.38 90 GLN A CA 1
ATOM 644 C C . GLN A 1 90 ? 7.902 6.277 -8.18 1 98.38 90 GLN A C 1
ATOM 646 O O . GLN A 1 90 ? 8.477 6.715 -7.18 1 98.38 90 GLN A O 1
ATOM 651 N N . ASP A 1 91 ? 6.582 6.031 -8.141 1 98.19 91 ASP A N 1
ATOM 652 C CA . ASP A 1 91 ? 5.844 6.309 -6.91 1 98.19 91 ASP A CA 1
ATOM 653 C C . ASP A 1 91 ? 4.691 5.328 -6.727 1 98.19 91 ASP A C 1
ATOM 655 O O . ASP A 1 91 ? 3.797 5.555 -5.91 1 98.19 91 ASP A O 1
ATOM 659 N N . ASP A 1 92 ? 4.707 4.238 -7.504 1 98.69 92 ASP A N 1
ATOM 660 C CA . ASP A 1 92 ? 3.701 3.193 -7.348 1 98.69 92 ASP A CA 1
ATOM 661 C C . ASP A 1 92 ? 4.062 2.25 -6.199 1 98.69 92 ASP A C 1
ATOM 663 O O . ASP A 1 92 ? 4.863 1.331 -6.375 1 98.69 92 ASP A O 1
ATOM 667 N N . ILE A 1 93 ? 3.408 2.377 -5.09 1 98.88 93 ILE A N 1
ATOM 668 C CA . ILE A 1 93 ? 3.807 1.713 -3.854 1 98.88 93 ILE A CA 1
ATOM 669 C C . ILE A 1 93 ? 3.547 0.213 -3.965 1 98.88 93 ILE A C 1
ATOM 671 O O . ILE A 1 93 ? 4.227 -0.591 -3.322 1 98.88 93 ILE A O 1
ATOM 675 N N . ALA A 1 94 ? 2.594 -0.225 -4.758 1 98.88 94 ALA A N 1
ATOM 676 C CA . ALA A 1 94 ? 2.359 -1.654 -4.945 1 98.88 94 ALA A CA 1
ATOM 677 C C . ALA A 1 94 ? 3.545 -2.316 -5.645 1 98.88 94 ALA A C 1
ATOM 679 O O . ALA A 1 94 ? 3.998 -3.387 -5.23 1 98.88 94 ALA A O 1
ATOM 680 N N . VAL A 1 95 ? 4.055 -1.661 -6.66 1 98.75 95 VAL A N 1
ATOM 681 C CA . VAL A 1 95 ? 5.223 -2.18 -7.367 1 98.75 95 VAL A CA 1
ATOM 682 C C . VAL A 1 95 ? 6.457 -2.066 -6.477 1 98.75 95 VAL A C 1
ATOM 684 O O . VAL A 1 95 ? 7.289 -2.977 -6.441 1 98.75 95 VAL A O 1
ATOM 687 N N . GLY A 1 96 ? 6.562 -0.959 -5.758 1 98.81 96 GLY A N 1
ATOM 688 C CA . GLY A 1 96 ? 7.688 -0.737 -4.867 1 98.81 96 GLY A CA 1
ATOM 689 C C . GLY A 1 96 ? 7.82 -1.805 -3.797 1 98.81 96 GLY A C 1
ATOM 690 O O . GLY A 1 96 ? 8.922 -2.277 -3.52 1 98.81 96 GLY A O 1
ATOM 691 N N . GLN A 1 97 ? 6.699 -2.172 -3.166 1 98.94 97 GLN A N 1
ATOM 692 C CA . GLN A 1 97 ? 6.777 -3.176 -2.109 1 98.94 97 GLN A CA 1
ATOM 693 C C . GLN A 1 97 ? 7.172 -4.539 -2.672 1 98.94 97 GLN A C 1
ATOM 695 O O . GLN A 1 97 ? 7.891 -5.297 -2.021 1 98.94 97 GLN A O 1
ATOM 700 N N . VAL A 1 98 ? 6.684 -4.852 -3.85 1 98.88 98 VAL A N 1
ATOM 701 C CA . VAL A 1 98 ? 7.043 -6.109 -4.492 1 98.88 98 VAL A CA 1
ATOM 702 C C . VAL A 1 98 ? 8.547 -6.148 -4.746 1 98.88 98 VAL A C 1
ATOM 704 O O . VAL A 1 98 ? 9.211 -7.133 -4.418 1 98.88 98 VAL A O 1
ATOM 707 N N . ALA A 1 99 ? 9.07 -5.094 -5.285 1 98.69 99 ALA A N 1
ATOM 708 C CA . ALA A 1 99 ? 10.508 -5.016 -5.555 1 98.69 99 ALA A CA 1
ATOM 709 C C . ALA A 1 99 ? 11.312 -5.145 -4.266 1 98.69 99 ALA A C 1
ATOM 711 O O . ALA A 1 99 ? 12.297 -5.883 -4.215 1 98.69 99 ALA A O 1
ATOM 712 N N . ALA A 1 100 ? 10.867 -4.461 -3.225 1 98.5 100 ALA A N 1
ATOM 713 C CA . ALA A 1 100 ? 11.562 -4.496 -1.941 1 98.5 100 ALA A CA 1
ATOM 714 C C . ALA A 1 100 ? 11.547 -5.902 -1.346 1 98.5 100 ALA A C 1
ATOM 716 O O . ALA A 1 100 ? 12.562 -6.375 -0.825 1 98.5 100 ALA A O 1
ATOM 717 N N . SER A 1 101 ? 10.391 -6.527 -1.387 1 98.31 101 SER A N 1
ATOM 718 C CA . SER A 1 101 ? 10.242 -7.883 -0.856 1 98.31 101 SER A CA 1
ATOM 719 C C . SER A 1 101 ? 11.133 -8.867 -1.606 1 98.31 101 SER A C 1
ATOM 721 O O . SER A 1 101 ? 11.844 -9.664 -0.99 1 98.31 101 SER A O 1
ATOM 723 N N . ALA A 1 102 ? 11.062 -8.773 -2.936 1 97.94 102 ALA A N 1
ATOM 724 C CA . ALA A 1 102 ? 11.891 -9.648 -3.764 1 97.94 102 ALA A CA 1
ATOM 725 C C . ALA A 1 102 ? 13.375 -9.461 -3.453 1 97.94 102 ALA A C 1
ATOM 727 O O . ALA A 1 102 ? 14.102 -10.438 -3.27 1 97.94 102 ALA A O 1
ATOM 728 N N . ARG A 1 103 ? 13.797 -8.289 -3.367 1 96.62 103 ARG A N 1
ATOM 729 C CA . ARG A 1 103 ? 15.188 -7.965 -3.068 1 96.62 103 ARG A CA 1
ATOM 730 C C . ARG A 1 103 ? 15.594 -8.492 -1.696 1 96.62 103 ARG A C 1
ATOM 732 O O . ARG A 1 103 ? 16.625 -9.148 -1.557 1 96.62 103 ARG A O 1
ATOM 739 N N . ARG A 1 104 ? 14.828 -8.25 -0.689 1 95.81 104 ARG A N 1
ATOM 740 C CA . ARG A 1 104 ? 15.117 -8.633 0.688 1 95.81 104 ARG A CA 1
ATOM 741 C C . ARG A 1 104 ? 15.219 -10.148 0.82 1 95.81 104 ARG A C 1
ATOM 743 O O . ARG A 1 104 ? 16.078 -10.664 1.537 1 95.81 104 ARG A O 1
ATOM 750 N N . ARG A 1 105 ? 14.367 -10.797 0.117 1 95.31 105 ARG A N 1
ATOM 751 C CA . ARG A 1 105 ? 14.289 -12.25 0.234 1 95.31 105 ARG A CA 1
ATOM 752 C C . ARG A 1 105 ? 15.25 -12.938 -0.736 1 95.31 105 ARG A C 1
ATOM 754 O O . ARG A 1 105 ? 15.57 -14.109 -0.569 1 95.31 105 ARG A O 1
ATOM 761 N N . GLY A 1 106 ? 15.648 -12.172 -1.714 1 96.12 106 GLY A N 1
ATOM 762 C CA . GLY A 1 106 ? 16.391 -12.789 -2.797 1 96.12 106 GLY A CA 1
ATOM 763 C C . GLY A 1 106 ? 15.562 -13.75 -3.623 1 96.12 106 GLY A C 1
ATOM 764 O O . GLY A 1 106 ? 16.078 -14.773 -4.09 1 96.12 106 GLY A O 1
ATOM 765 N N . TRP A 1 107 ? 14.289 -13.578 -3.666 1 97.56 107 TRP A N 1
ATOM 766 C CA . TRP A 1 107 ? 13.359 -14.43 -4.398 1 97.56 107 TRP A CA 1
ATOM 767 C C . TRP A 1 107 ? 12.883 -13.742 -5.676 1 97.56 107 TRP A C 1
ATOM 769 O O . TRP A 1 107 ? 12.797 -12.516 -5.73 1 97.56 107 TRP A O 1
ATOM 779 N N . PRO A 1 108 ? 12.57 -14.469 -6.805 1 97.56 108 PRO A N 1
ATOM 780 C CA . PRO A 1 108 ? 11.984 -13.859 -8 1 97.56 108 PRO A CA 1
ATOM 781 C C . PRO A 1 108 ? 10.578 -13.32 -7.766 1 97.56 108 PRO A C 1
ATOM 783 O O . PRO A 1 108 ? 9.82 -13.891 -6.98 1 97.56 108 PRO A O 1
ATOM 786 N N . ALA A 1 109 ? 10.305 -12.273 -8.414 1 98.62 109 ALA A N 1
ATOM 787 C CA . ALA A 1 109 ? 8.938 -11.758 -8.469 1 98.62 109 ALA A CA 1
ATOM 788 C C . ALA A 1 109 ? 8.172 -12.359 -9.648 1 98.62 109 ALA A C 1
ATOM 790 O O . ALA A 1 109 ? 8.672 -12.367 -10.773 1 98.62 109 ALA A O 1
ATOM 791 N N . VAL A 1 110 ? 7.008 -12.867 -9.359 1 98.56 110 VAL A N 1
ATOM 792 C CA . VAL A 1 110 ? 6.113 -13.352 -10.406 1 98.56 110 VAL A CA 1
ATOM 793 C C . VAL A 1 110 ? 5.184 -12.227 -10.852 1 98.56 110 VAL A C 1
ATOM 795 O O . VAL A 1 110 ? 4.457 -11.648 -10.031 1 98.56 110 VAL A O 1
ATOM 798 N N . THR A 1 111 ? 5.219 -11.93 -12.109 1 98.56 111 THR A N 1
ATOM 799 C CA . THR A 1 111 ? 4.496 -10.75 -12.555 1 98.56 111 THR A CA 1
ATOM 800 C C . THR A 1 111 ? 4.125 -10.859 -14.031 1 98.56 111 THR A C 1
ATOM 802 O O . THR A 1 111 ? 4.824 -11.523 -14.805 1 98.56 111 THR A O 1
ATOM 805 N N . GLY A 1 112 ? 3.053 -10.266 -14.406 1 97.88 112 GLY A N 1
ATOM 806 C CA . GLY A 1 112 ? 2.666 -10.078 -15.797 1 97.88 112 GLY A CA 1
ATOM 807 C C . GLY A 1 112 ? 3.145 -8.758 -16.375 1 97.88 112 GLY A C 1
ATOM 808 O O . GLY A 1 112 ? 2.953 -8.492 -17.562 1 97.88 112 GLY A O 1
ATOM 809 N N . ASP A 1 113 ? 3.693 -7.91 -15.57 1 97.56 113 ASP A N 1
ATOM 810 C CA . ASP A 1 113 ? 4.207 -6.613 -16 1 97.56 113 ASP A CA 1
ATOM 811 C C . ASP A 1 113 ? 5.652 -6.418 -15.539 1 97.56 113 ASP A C 1
ATOM 813 O O . ASP A 1 113 ? 5.93 -5.559 -14.695 1 97.56 113 ASP A O 1
ATOM 817 N N . PRO A 1 114 ? 6.602 -7.121 -16.141 1 97.69 114 PRO A N 1
ATOM 818 C CA . PRO A 1 114 ? 7.992 -7.031 -15.695 1 97.69 114 PRO A CA 1
ATOM 819 C C . PRO A 1 114 ? 8.578 -5.629 -15.867 1 97.69 114 PRO A C 1
ATOM 821 O O . PRO A 1 114 ? 9.492 -5.242 -15.133 1 97.69 114 PRO A O 1
ATOM 824 N N . GLY A 1 115 ? 8.047 -4.887 -16.844 1 97.69 115 GLY A N 1
ATOM 825 C CA . GLY A 1 115 ? 8.539 -3.541 -17.094 1 97.69 115 GLY A CA 1
ATOM 826 C C . GLY A 1 115 ? 8.414 -2.629 -15.891 1 97.69 115 GLY A C 1
ATOM 827 O O . GLY A 1 115 ? 9.328 -1.852 -15.594 1 97.69 115 GLY A O 1
ATOM 828 N N . ALA A 1 116 ? 7.355 -2.742 -15.188 1 97.94 116 ALA A N 1
ATOM 829 C CA . ALA A 1 116 ? 7.137 -1.908 -14.008 1 97.94 116 ALA A CA 1
ATOM 830 C C . ALA A 1 116 ? 8.188 -2.184 -12.938 1 97.94 116 ALA A C 1
ATOM 832 O O . ALA A 1 116 ? 8.695 -1.257 -12.305 1 97.94 116 ALA A O 1
ATOM 833 N N . LEU A 1 117 ? 8.547 -3.396 -12.734 1 98.19 117 LEU A N 1
ATOM 834 C CA . LEU A 1 117 ? 9.539 -3.773 -11.734 1 98.19 117 LEU A CA 1
ATOM 835 C C . LEU A 1 117 ? 10.938 -3.371 -12.172 1 98.19 117 LEU A C 1
ATOM 837 O O . LEU A 1 117 ? 11.742 -2.908 -11.359 1 98.19 117 LEU A O 1
ATOM 841 N N . ARG A 1 118 ? 11.164 -3.5 -13.453 1 97.62 118 ARG A N 1
ATOM 842 C CA . ARG A 1 118 ? 12.492 -3.201 -13.977 1 97.62 118 ARG A CA 1
ATOM 843 C C . ARG A 1 118 ? 12.789 -1.706 -13.891 1 97.62 118 ARG A C 1
ATOM 845 O O . ARG A 1 118 ? 13.945 -1.304 -13.734 1 97.62 118 ARG A O 1
ATOM 852 N N . LYS A 1 119 ? 11.789 -0.912 -14.023 1 97.81 119 LYS A N 1
ATOM 853 C CA . LYS A 1 119 ? 11.961 0.53 -13.867 1 97.81 119 LYS A CA 1
ATOM 854 C C . LYS A 1 119 ? 12.438 0.878 -12.461 1 97.81 119 LYS A C 1
ATOM 856 O O . LYS A 1 119 ? 13.109 1.896 -12.258 1 97.81 119 LYS A O 1
ATOM 861 N N . ILE A 1 120 ? 12.102 0.01 -11.5 1 98.06 120 ILE A N 1
ATOM 862 C CA . ILE A 1 120 ? 12.414 0.277 -10.102 1 98.06 120 ILE A CA 1
ATOM 863 C C . ILE A 1 120 ? 13.773 -0.326 -9.758 1 98.06 120 ILE A C 1
ATOM 865 O O . ILE A 1 120 ? 14.602 0.319 -9.102 1 98.06 120 ILE A O 1
ATOM 869 N N . ASP A 1 121 ? 13.992 -1.518 -10.141 1 96.19 121 ASP A N 1
ATOM 870 C CA . ASP A 1 121 ? 15.188 -2.262 -9.766 1 96.19 121 ASP A CA 1
ATOM 871 C C . ASP A 1 121 ? 15.508 -3.342 -10.797 1 96.19 121 ASP A C 1
ATOM 873 O O . ASP A 1 121 ? 14.875 -4.398 -10.812 1 96.19 121 ASP A O 1
ATOM 877 N N . THR A 1 122 ? 16.562 -3.207 -11.57 1 94.81 122 THR A N 1
ATOM 878 C CA . THR A 1 122 ? 16.922 -4.105 -12.664 1 94.81 122 THR A CA 1
ATOM 879 C C . THR A 1 122 ? 17.516 -5.402 -12.125 1 94.81 122 THR A C 1
ATOM 881 O O . THR A 1 122 ? 17.656 -6.379 -12.859 1 94.81 122 THR A O 1
ATOM 884 N N . THR A 1 123 ? 17.844 -5.418 -10.852 1 93.62 123 THR A N 1
ATOM 885 C CA . THR A 1 123 ? 18.531 -6.59 -10.312 1 93.62 123 THR A CA 1
ATOM 886 C C . THR A 1 123 ? 17.516 -7.598 -9.758 1 93.62 123 THR A C 1
ATOM 888 O O . THR A 1 123 ? 17.875 -8.727 -9.445 1 93.62 123 THR A O 1
ATOM 891 N N . VAL A 1 124 ? 16.25 -7.18 -9.648 1 94.44 124 VAL A N 1
ATOM 892 C CA . VAL A 1 124 ? 15.219 -8.086 -9.164 1 94.44 124 VAL A CA 1
ATOM 893 C C . VAL A 1 124 ? 15.016 -9.227 -10.156 1 94.44 124 VAL A C 1
ATOM 895 O O . VAL A 1 124 ? 14.828 -8.984 -11.352 1 94.44 124 VAL A O 1
ATOM 898 N N . ALA A 1 125 ? 15.172 -10.461 -9.703 1 96 125 ALA A N 1
ATOM 899 C CA . ALA A 1 125 ? 14.844 -11.609 -10.547 1 96 125 ALA A CA 1
ATOM 900 C C . ALA A 1 125 ? 13.344 -11.648 -10.844 1 96 125 ALA A C 1
ATOM 902 O O . ALA A 1 125 ? 12.523 -11.406 -9.961 1 96 125 ALA A O 1
ATOM 903 N N . ILE A 1 126 ? 13.07 -11.945 -12.109 1 97.38 126 ILE A N 1
ATOM 904 C CA . ILE A 1 126 ? 11.672 -11.898 -12.547 1 97.38 126 ILE A CA 1
ATOM 905 C C . ILE A 1 126 ? 11.281 -13.25 -13.133 1 97.38 126 ILE A C 1
ATOM 907 O O . ILE A 1 126 ? 12.023 -13.836 -13.922 1 97.38 126 ILE A O 1
ATOM 911 N N . GLU A 1 127 ? 10.234 -13.742 -12.672 1 97.25 127 GLU A N 1
ATOM 912 C CA . GLU A 1 127 ? 9.492 -14.805 -13.336 1 97.25 127 GLU A CA 1
ATOM 913 C C . GLU A 1 127 ? 8.25 -14.258 -14.031 1 97.25 127 GLU A C 1
ATOM 915 O O . GLU A 1 127 ? 7.215 -14.047 -13.398 1 97.25 127 GLU A O 1
ATOM 920 N N . GLU A 1 128 ? 8.367 -14.102 -15.375 1 96.88 128 GLU A N 1
ATOM 921 C CA . GLU A 1 128 ? 7.328 -13.414 -16.141 1 96.88 128 GLU A CA 1
ATOM 922 C C . GLU A 1 128 ? 6.191 -14.367 -16.5 1 96.88 128 GLU A C 1
ATOM 924 O O . GLU A 1 128 ? 6.43 -15.508 -16.906 1 96.88 128 GLU A O 1
ATOM 929 N N . LEU A 1 129 ? 4.988 -13.891 -16.25 1 96.94 129 LEU A N 1
ATOM 930 C CA . LEU A 1 129 ? 3.822 -14.641 -16.703 1 96.94 129 LEU A CA 1
ATOM 931 C C . LEU A 1 129 ? 3.719 -14.594 -18.234 1 96.94 129 LEU A C 1
ATOM 933 O O . LEU A 1 129 ? 4.008 -13.57 -18.844 1 96.94 129 LEU A O 1
ATOM 937 N N . PRO A 1 130 ? 3.332 -15.688 -18.828 1 90.81 130 PRO A N 1
ATOM 938 C CA . PRO A 1 130 ? 3.238 -15.758 -20.297 1 90.81 130 PRO A CA 1
ATOM 939 C C . PRO A 1 130 ? 2.1 -14.906 -20.844 1 90.81 130 PRO A C 1
ATOM 941 O O . PRO A 1 130 ? 1.134 -14.617 -20.141 1 90.81 130 PRO A O 1
ATOM 944 N N . MET B 1 1 ? -17.188 13.414 19.484 1 42.81 1 MET B N 1
ATOM 945 C CA . MET B 1 1 ? -16.312 12.391 18.922 1 42.81 1 MET B CA 1
ATOM 946 C C . MET B 1 1 ? -14.945 12.977 18.562 1 42.81 1 MET B C 1
ATOM 948 O O . MET B 1 1 ? -14.875 14.055 17.969 1 42.81 1 MET B O 1
ATOM 952 N N . ILE B 1 2 ? -13.891 12.766 19.375 1 58.81 2 ILE B N 1
ATOM 953 C CA . ILE B 1 2 ? -12.562 13.352 19.203 1 58.81 2 ILE B CA 1
ATOM 954 C C . ILE B 1 2 ? -12.141 13.25 17.734 1 58.81 2 ILE B C 1
ATOM 956 O O . ILE B 1 2 ? -12.18 12.172 17.141 1 58.81 2 ILE B O 1
ATOM 960 N N . GLY B 1 3 ? -12.266 14.375 16.906 1 85.06 3 GLY B N 1
ATOM 961 C CA . GLY B 1 3 ? -12.055 14.633 15.492 1 85.06 3 GLY B CA 1
ATOM 962 C C . GLY B 1 3 ? -10.648 14.289 15.023 1 85.06 3 GLY B C 1
ATOM 963 O O . GLY B 1 3 ? -9.766 14.016 15.844 1 85.06 3 GLY B O 1
ATOM 964 N N . GLY B 1 4 ? -10.391 13.734 13.977 1 96.81 4 GLY B N 1
ATOM 965 C CA . GLY B 1 4 ? -9.086 13.461 13.391 1 96.81 4 GLY B CA 1
ATOM 966 C C . GLY B 1 4 ? -9.023 13.781 11.906 1 96.81 4 GLY B C 1
ATOM 967 O O . GLY B 1 4 ? -9.953 14.359 11.352 1 96.81 4 GLY B O 1
ATOM 968 N N . ARG B 1 5 ? -7.812 13.656 11.461 1 98.19 5 ARG B N 1
ATOM 969 C CA . ARG B 1 5 ? -7.539 13.812 10.031 1 98.19 5 ARG B CA 1
ATOM 970 C C . ARG B 1 5 ? -6.781 12.609 9.484 1 98.19 5 ARG B C 1
ATOM 972 O O . ARG B 1 5 ? -5.965 12.008 10.188 1 98.19 5 ARG B O 1
ATOM 979 N N . VAL B 1 6 ? -7.082 12.297 8.297 1 98.69 6 VAL B N 1
ATOM 980 C CA . VAL B 1 6 ? -6.301 11.305 7.562 1 98.69 6 VAL B CA 1
ATOM 981 C C . VAL B 1 6 ? -5.402 12.008 6.543 1 98.69 6 VAL B C 1
ATOM 983 O O . VAL B 1 6 ? -5.879 12.805 5.734 1 98.69 6 VAL B O 1
ATOM 986 N N . LEU B 1 7 ? -4.129 11.75 6.594 1 98.81 7 LEU B N 1
ATOM 987 C CA . LEU B 1 7 ? -3.18 12.422 5.711 1 98.81 7 LEU B CA 1
ATOM 988 C C . LEU B 1 7 ? -2.801 11.523 4.539 1 98.81 7 LEU B C 1
ATOM 990 O O . LEU B 1 7 ? -2.383 10.383 4.738 1 98.81 7 LEU B O 1
ATOM 994 N N . ASP B 1 8 ? -2.969 12.055 3.316 1 98.75 8 ASP B N 1
ATOM 995 C CA . ASP B 1 8 ? -2.49 11.273 2.178 1 98.75 8 ASP B CA 1
ATOM 996 C C . ASP B 1 8 ? -1.052 11.648 1.826 1 98.75 8 ASP B C 1
ATOM 998 O O . ASP B 1 8 ? -0.399 12.391 2.562 1 98.75 8 ASP B O 1
ATOM 1002 N N . ALA B 1 9 ? -0.576 11.125 0.747 1 98.88 9 ALA B N 1
ATOM 1003 C CA . ALA B 1 9 ? 0.825 11.289 0.366 1 98.88 9 ALA B CA 1
ATOM 1004 C C . ALA B 1 9 ? 1.147 12.75 0.075 1 98.88 9 ALA B C 1
ATOM 1006 O O . ALA B 1 9 ? 2.227 13.234 0.421 1 98.88 9 ALA B O 1
ATOM 1007 N N . THR B 1 10 ? 0.197 13.422 -0.564 1 98.5 10 THR B N 1
ATOM 1008 C CA . THR B 1 10 ? 0.455 14.82 -0.908 1 98.5 10 THR B CA 1
ATOM 1009 C C . THR B 1 10 ? 0.516 15.68 0.349 1 98.5 10 THR B C 1
ATOM 1011 O O . THR B 1 10 ? 1.313 16.625 0.426 1 98.5 10 THR B O 1
ATOM 1014 N N . ALA B 1 11 ? -0.306 15.375 1.325 1 98.69 11 ALA B N 1
ATOM 1015 C CA . ALA B 1 11 ? -0.268 16.094 2.598 1 98.69 11 ALA B CA 1
ATOM 1016 C C . ALA B 1 11 ? 1.043 15.828 3.336 1 98.69 11 ALA B C 1
ATOM 1018 O O . ALA B 1 11 ? 1.658 16.75 3.867 1 98.69 11 ALA B O 1
ATOM 1019 N N . LEU B 1 12 ? 1.457 14.633 3.332 1 98.81 12 LEU B N 1
ATOM 1020 C CA . LEU B 1 12 ? 2.717 14.273 3.975 1 98.81 12 LEU B CA 1
ATOM 1021 C C . LEU B 1 12 ? 3.891 14.984 3.309 1 98.81 12 LEU B C 1
ATOM 1023 O O . LEU B 1 12 ? 4.762 15.523 3.992 1 98.81 12 LEU B O 1
ATOM 1027 N N . ALA B 1 13 ? 3.871 14.984 2.008 1 98.69 13 ALA B N 1
ATOM 1028 C CA . ALA B 1 13 ? 4.934 15.648 1.257 1 98.69 13 ALA B CA 1
ATOM 1029 C C . ALA B 1 13 ? 4.918 17.156 1.506 1 98.69 13 ALA B C 1
ATOM 1031 O O . ALA B 1 13 ? 5.973 17.781 1.643 1 98.69 13 ALA B O 1
ATOM 1032 N N . ALA B 1 14 ? 3.713 17.703 1.565 1 98.56 14 ALA B N 1
ATOM 1033 C CA . ALA B 1 14 ? 3.57 19.125 1.829 1 98.56 14 ALA B CA 1
ATOM 1034 C C . ALA B 1 14 ? 4.164 19.5 3.186 1 98.56 14 ALA B C 1
ATOM 1036 O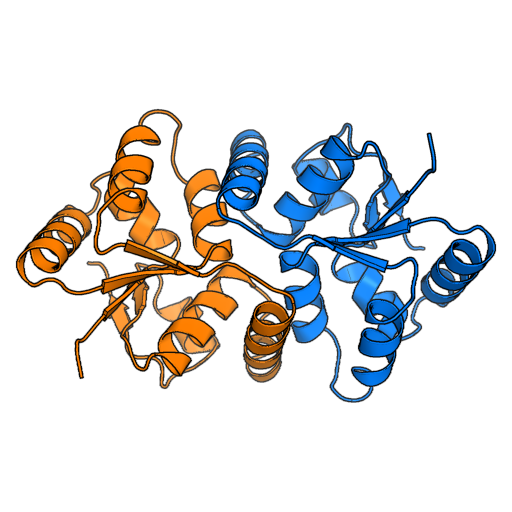 O . ALA B 1 14 ? 4.871 20.5 3.309 1 98.56 14 ALA B O 1
ATOM 1037 N N . PHE B 1 15 ? 3.934 18.672 4.164 1 98.56 15 PHE B N 1
ATOM 1038 C CA . PHE B 1 15 ? 4.516 18.922 5.477 1 98.56 15 PHE B CA 1
ATOM 1039 C C . PHE B 1 15 ? 6.039 18.859 5.414 1 98.56 15 PHE B C 1
ATOM 1041 O O . PHE B 1 15 ? 6.727 19.734 5.93 1 98.56 15 PHE B O 1
ATOM 1048 N N . ALA B 1 16 ? 6.527 17.828 4.805 1 98.5 16 ALA B N 1
ATOM 1049 C CA . ALA B 1 16 ? 7.965 17.578 4.754 1 98.5 16 ALA B CA 1
ATOM 1050 C C . ALA B 1 16 ? 8.688 18.719 4.039 1 98.5 16 ALA B C 1
ATOM 1052 O O . ALA B 1 16 ? 9.742 19.172 4.488 1 98.5 16 ALA B O 1
ATOM 1053 N N . THR B 1 17 ? 8.109 19.203 2.955 1 97.56 17 THR B N 1
ATOM 1054 C CA . THR B 1 17 ? 8.773 20.219 2.129 1 97.56 17 THR B CA 1
ATOM 1055 C C . THR B 1 17 ? 8.461 21.625 2.633 1 97.56 17 THR B C 1
ATOM 1057 O O . THR B 1 17 ? 9.156 22.578 2.285 1 97.56 17 THR B O 1
ATOM 1060 N N . GLY B 1 18 ? 7.391 21.703 3.371 1 95.94 18 GLY B N 1
ATOM 1061 C CA . GLY B 1 18 ? 6.965 23 3.865 1 95.94 18 GLY B CA 1
ATOM 1062 C C . GLY B 1 18 ? 6.246 23.828 2.822 1 95.94 18 GLY B C 1
ATOM 1063 O O . GLY B 1 18 ? 6.152 25.047 2.949 1 95.94 18 GLY B O 1
ATOM 1064 N N . ARG B 1 19 ? 5.863 23.203 1.717 1 92.75 19 ARG B N 1
ATOM 1065 C CA . ARG B 1 19 ? 5.145 23.875 0.638 1 92.75 19 ARG B CA 1
ATOM 1066 C C . ARG B 1 19 ? 3.916 23.062 0.216 1 92.75 19 ARG B C 1
ATOM 1068 O O . ARG B 1 19 ? 4.043 21.953 -0.311 1 92.75 19 ARG B O 1
ATOM 1075 N N . PRO B 1 20 ? 2.695 23.766 0.429 1 93.5 20 PRO B N 1
ATOM 1076 C CA . PRO B 1 20 ? 2.414 25.062 1.067 1 93.5 20 PRO B CA 1
ATOM 1077 C C . PRO B 1 20 ? 2.652 25.031 2.576 1 93.5 20 PRO B C 1
ATOM 1079 O O . PRO B 1 20 ? 2.646 23.969 3.188 1 93.5 20 PRO B O 1
ATOM 1082 N N . VAL B 1 21 ? 2.789 26.156 3.24 1 92.25 21 VAL B N 1
ATOM 1083 C CA . VAL B 1 21 ? 3.078 26.281 4.664 1 92.25 21 VAL B CA 1
ATOM 1084 C C . VAL B 1 21 ? 1.844 25.906 5.48 1 92.25 21 VAL B C 1
ATOM 1086 O O . VAL B 1 21 ? 1.954 25.562 6.66 1 92.25 21 VAL B O 1
ATOM 1089 N N . TYR B 1 22 ? 0.745 25.859 4.844 1 93.56 22 TYR B N 1
ATOM 1090 C CA . TYR B 1 22 ? -0.53 25.531 5.473 1 93.56 22 TYR B CA 1
ATOM 1091 C C . TYR B 1 22 ? -0.459 24.172 6.168 1 93.56 22 TYR B C 1
ATOM 1093 O O . TYR B 1 22 ? -1.009 24 7.258 1 93.56 22 TYR B O 1
ATOM 1101 N N . MET B 1 23 ? 0.18 23.203 5.562 1 96.44 23 MET B N 1
ATOM 1102 C CA . MET B 1 23 ? 0.21 21.859 6.113 1 96.44 23 MET B CA 1
ATOM 1103 C C . MET B 1 23 ? 0.935 21.828 7.453 1 96.44 23 MET B C 1
ATOM 1105 O O . MET B 1 23 ? 0.5 21.156 8.391 1 96.44 23 MET B O 1
ATOM 1109 N N . ARG B 1 24 ? 2.021 22.609 7.602 1 96.56 24 ARG B N 1
ATOM 1110 C CA . ARG B 1 24 ? 2.727 22.688 8.875 1 96.56 24 ARG B CA 1
ATOM 1111 C C . ARG B 1 24 ? 1.857 23.344 9.945 1 96.56 24 ARG B C 1
ATOM 1113 O O . ARG B 1 24 ? 1.797 22.875 11.078 1 96.56 24 ARG B O 1
ATOM 1120 N N . ALA B 1 25 ? 1.197 24.359 9.547 1 95.75 25 ALA B N 1
ATOM 1121 C CA . ALA B 1 25 ? 0.274 25.016 10.461 1 95.75 25 ALA B CA 1
ATOM 1122 C C . ALA B 1 25 ? -0.822 24.062 10.922 1 95.75 25 ALA B C 1
ATOM 1124 O O . ALA B 1 25 ? -1.165 24.016 12.109 1 95.75 25 ALA B O 1
ATOM 1125 N N . LEU B 1 26 ? -1.354 23.344 10 1 95.31 26 LEU B N 1
ATOM 1126 C CA . LEU B 1 26 ? -2.393 22.375 10.32 1 95.31 26 LEU B CA 1
ATOM 1127 C C . LEU B 1 26 ? -1.883 21.328 11.312 1 95.31 26 LEU B C 1
ATOM 1129 O O . LEU B 1 26 ? -2.576 21 12.281 1 95.31 26 LEU B O 1
ATOM 1133 N N . VAL B 1 27 ? -0.72 20.766 11.164 1 96.81 27 VAL B N 1
ATOM 1134 C CA . VAL B 1 27 ? -0.136 19.75 12.023 1 96.81 27 VAL B CA 1
ATOM 1135 C C . VAL B 1 27 ? 0.075 20.312 13.43 1 96.81 27 VAL B C 1
ATOM 1137 O O . VAL B 1 27 ? -0.272 19.672 14.422 1 96.81 27 VAL B O 1
ATOM 1140 N N . TRP B 1 28 ? 0.577 21.547 13.523 1 95.12 28 TRP B N 1
ATOM 1141 C CA . TRP B 1 28 ? 0.826 22.141 14.828 1 95.12 28 TRP B CA 1
ATOM 1142 C C . TRP B 1 28 ? -0.485 22.453 15.547 1 95.12 28 TRP B C 1
ATOM 1144 O O . TRP B 1 28 ? -0.598 22.281 16.766 1 95.12 28 TRP B O 1
ATOM 1154 N N . ALA B 1 29 ? -1.445 22.922 14.75 1 95.38 29 ALA B N 1
ATOM 1155 C CA . ALA B 1 29 ? -2.77 23.141 15.336 1 95.38 29 ALA B CA 1
ATOM 1156 C C . ALA B 1 29 ? -3.352 21.828 15.859 1 95.38 29 ALA B C 1
ATOM 1158 O O . ALA B 1 29 ? -4.008 21.812 16.906 1 95.38 29 ALA B O 1
ATOM 1159 N N . ALA B 1 30 ? -3.158 20.75 15.117 1 95.75 30 ALA B N 1
ATOM 1160 C CA . ALA B 1 30 ? -3.641 19.438 15.539 1 95.75 30 ALA B CA 1
ATOM 1161 C C . ALA B 1 30 ? -2.977 19 16.844 1 95.75 30 ALA B C 1
ATOM 1163 O O . ALA B 1 30 ? -3.631 18.438 17.719 1 95.75 30 ALA B O 1
ATOM 1164 N N . VAL B 1 31 ? -1.686 19.234 17.016 1 95 31 VAL B N 1
ATOM 1165 C CA . VAL B 1 31 ? -0.952 18.906 18.234 1 95 31 VAL B CA 1
ATOM 1166 C C . VAL B 1 31 ? -1.549 19.672 19.422 1 95 31 VAL B C 1
ATOM 1168 O O . VAL B 1 31 ? -1.836 19.094 20.469 1 95 31 VAL B O 1
ATOM 1171 N N . GLU B 1 32 ? -1.781 20.906 19.234 1 95 32 GLU B N 1
ATOM 1172 C CA . GLU B 1 32 ? -2.311 21.766 20.281 1 95 32 GLU B CA 1
ATOM 1173 C C . GLU B 1 32 ? -3.711 21.328 20.703 1 95 32 GLU B C 1
ATOM 1175 O O . GLU B 1 32 ? -4.055 21.375 21.891 1 95 32 GLU B O 1
ATOM 1180 N N . ALA B 1 33 ? -4.484 20.969 19.781 1 94.81 33 ALA B N 1
ATOM 1181 C CA . ALA B 1 33 ? -5.879 20.609 20.031 1 94.81 33 ALA B CA 1
ATOM 1182 C C . ALA B 1 33 ? -6.023 19.125 20.344 1 94.81 33 ALA B C 1
ATOM 1184 O O . ALA B 1 33 ? -7.137 18.641 20.547 1 94.81 33 ALA B O 1
ATOM 1185 N N . ASN B 1 34 ? -4.91 18.359 20.281 1 93.56 34 ASN B N 1
ATOM 1186 C CA . ASN B 1 34 ? -4.883 16.922 20.531 1 93.56 34 ASN B CA 1
ATOM 1187 C C . ASN B 1 34 ? -5.742 16.172 19.516 1 93.56 34 ASN B C 1
ATOM 1189 O O . ASN B 1 34 ? -6.457 15.234 19.875 1 93.56 34 ASN B O 1
ATOM 1193 N N . ILE B 1 35 ? -5.777 16.734 18.344 1 95.94 35 ILE B N 1
ATOM 1194 C CA . ILE B 1 35 ? -6.43 16.078 17.219 1 95.94 35 ILE B CA 1
ATOM 1195 C C . ILE B 1 35 ? -5.52 14.984 16.656 1 95.94 35 ILE B C 1
ATOM 1197 O O . ILE B 1 35 ? -4.328 15.219 16.422 1 95.94 35 ILE B O 1
ATOM 1201 N N . VAL B 1 36 ? -6.07 13.797 16.438 1 97.69 36 VAL B N 1
ATOM 1202 C CA . VAL B 1 36 ? -5.281 12.664 15.969 1 97.69 36 VAL B CA 1
ATOM 1203 C C . VAL B 1 36 ? -5.027 12.805 14.469 1 97.69 36 VAL B C 1
ATOM 1205 O O . VAL B 1 36 ? -5.93 13.156 13.711 1 97.69 36 VAL B O 1
ATOM 1208 N N . LEU B 1 37 ? -3.809 12.562 14.062 1 98.5 37 LEU B N 1
ATOM 1209 C CA . LEU B 1 37 ? -3.408 12.484 12.664 1 98.5 37 LEU B CA 1
ATOM 1210 C C . LEU B 1 37 ? -3.152 11.039 12.25 1 98.5 37 LEU B C 1
ATOM 1212 O O . LEU B 1 37 ? -2.23 10.398 12.766 1 98.5 37 LEU B O 1
ATOM 1216 N N . ALA B 1 38 ? -3.971 10.523 11.367 1 98.75 38 ALA B N 1
ATOM 1217 C CA . ALA B 1 38 ? -3.805 9.156 10.867 1 98.75 38 ALA B CA 1
ATOM 1218 C C . ALA B 1 38 ? -3.033 9.141 9.555 1 98.75 38 ALA B C 1
ATOM 1220 O O . ALA B 1 38 ? -3.318 9.938 8.648 1 98.75 38 ALA B O 1
ATOM 1221 N N . VAL B 1 39 ? -2.09 8.266 9.469 1 98.94 39 VAL B N 1
ATOM 1222 C CA . VAL B 1 39 ? -1.24 8.141 8.289 1 98.94 39 VAL B CA 1
ATOM 1223 C C . VAL B 1 39 ? -1.312 6.715 7.746 1 98.94 39 VAL B C 1
ATOM 1225 O O . VAL B 1 39 ? -0.655 5.812 8.273 1 98.94 39 VAL B O 1
ATOM 1228 N N . PRO B 1 40 ? -2.059 6.48 6.703 1 98.94 40 PRO B N 1
ATOM 1229 C CA . PRO B 1 40 ? -2.041 5.16 6.066 1 98.94 40 PRO B CA 1
ATOM 1230 C C . PRO B 1 40 ? -0.676 4.805 5.484 1 98.94 40 PRO B C 1
ATOM 1232 O O . PRO B 1 40 ? -0.032 5.645 4.852 1 98.94 40 PRO B O 1
ATOM 1235 N N . SER B 1 41 ? -0.247 3.619 5.602 1 98.94 41 SER B N 1
ATOM 1236 C CA . SER B 1 41 ? 1.111 3.203 5.266 1 98.94 41 SER B CA 1
ATOM 1237 C C . SER B 1 41 ? 1.358 3.287 3.762 1 98.94 41 SER B C 1
ATOM 1239 O O . SER B 1 41 ? 2.473 3.588 3.326 1 98.94 41 SER B O 1
ATOM 1241 N N . ALA B 1 42 ? 0.341 3 2.957 1 98.94 42 ALA B N 1
ATOM 1242 C CA . ALA B 1 42 ? 0.534 3.107 1.514 1 98.94 42 ALA B CA 1
ATOM 1243 C C . ALA B 1 42 ? 0.801 4.551 1.102 1 98.94 42 ALA B C 1
ATOM 1245 O O . ALA B 1 42 ? 1.656 4.812 0.253 1 98.94 42 ALA B O 1
ATOM 1246 N N . ALA B 1 43 ? 0.079 5.469 1.693 1 98.94 43 ALA B N 1
ATOM 1247 C CA . ALA B 1 43 ? 0.329 6.891 1.462 1 98.94 43 ALA B CA 1
ATOM 1248 C C . ALA B 1 43 ? 1.707 7.293 1.978 1 98.94 43 ALA B C 1
ATOM 1250 O O . ALA B 1 43 ? 2.4 8.102 1.351 1 98.94 43 ALA B O 1
ATOM 1251 N N . LEU B 1 44 ? 2.045 6.754 3.104 1 98.94 44 LEU B N 1
ATOM 1252 C CA . LEU B 1 44 ? 3.354 7.031 3.682 1 98.94 44 LEU B CA 1
ATOM 1253 C C . LEU B 1 44 ? 4.469 6.574 2.748 1 98.94 44 LEU B C 1
ATOM 1255 O O . LEU B 1 44 ? 5.43 7.312 2.512 1 98.94 44 LEU B O 1
ATOM 1259 N N . GLY B 1 45 ? 4.383 5.309 2.23 1 98.94 45 GLY B N 1
ATOM 1260 C CA . GLY B 1 45 ? 5.363 4.832 1.268 1 98.94 45 GLY B CA 1
ATOM 1261 C C . GLY B 1 45 ? 5.504 5.738 0.06 1 98.94 45 GLY B C 1
ATOM 1262 O O . GLY B 1 45 ? 6.621 6.031 -0.376 1 98.94 45 GLY B O 1
ATOM 1263 N N . ARG B 1 46 ? 4.383 6.164 -0.436 1 98.88 46 ARG B N 1
ATOM 1264 C CA . ARG B 1 46 ? 4.414 7.078 -1.574 1 98.88 46 ARG B CA 1
ATOM 1265 C C . ARG B 1 46 ? 5.059 8.406 -1.193 1 98.88 46 ARG B C 1
ATOM 1267 O O . ARG B 1 46 ? 5.797 8.992 -1.988 1 98.88 46 ARG B O 1
ATOM 1274 N N . ALA B 1 47 ? 4.77 8.922 -0.041 1 98.88 47 ALA B N 1
ATOM 1275 C CA . ALA B 1 47 ? 5.375 10.172 0.408 1 98.88 47 ALA B CA 1
ATOM 1276 C C . ALA B 1 47 ? 6.898 10.07 0.429 1 98.88 47 ALA B C 1
ATOM 1278 O O . ALA B 1 47 ? 7.594 10.992 -0.002 1 98.88 47 ALA B O 1
ATOM 1279 N N . TRP B 1 48 ? 7.43 8.914 0.946 1 98.88 48 TRP B N 1
ATOM 1280 C CA . TRP B 1 48 ? 8.875 8.703 0.962 1 98.88 48 TRP B CA 1
ATOM 1281 C C . TRP B 1 48 ? 9.445 8.727 -0.452 1 98.88 48 TRP B C 1
ATOM 1283 O O . TRP B 1 48 ? 10.578 9.164 -0.662 1 98.88 48 TRP B O 1
ATOM 1293 N N . ALA B 1 49 ? 8.672 8.289 -1.428 1 98.75 49 ALA B N 1
ATOM 1294 C CA . ALA B 1 49 ? 9.102 8.273 -2.822 1 98.75 49 ALA B CA 1
ATOM 1295 C C . ALA B 1 49 ? 9.156 9.688 -3.391 1 98.75 49 ALA B C 1
ATOM 1297 O O . ALA B 1 49 ? 9.992 9.992 -4.25 1 98.75 49 ALA B O 1
ATOM 1298 N N . LEU B 1 50 ? 8.305 10.523 -2.91 1 98.06 50 LEU B N 1
ATOM 1299 C CA . LEU B 1 50 ? 8.094 11.844 -3.502 1 98.06 50 LEU B CA 1
ATOM 1300 C C . LEU B 1 50 ? 9.016 12.875 -2.861 1 98.06 50 LEU B C 1
ATOM 1302 O O . LEU B 1 50 ? 9.312 13.906 -3.465 1 98.06 50 LEU B O 1
ATOM 1306 N N . VAL B 1 51 ? 9.398 12.617 -1.645 1 98.31 51 VAL B N 1
ATOM 1307 C CA . VAL B 1 51 ? 10.109 13.609 -0.843 1 98.31 51 VAL B CA 1
ATOM 1308 C C . VAL B 1 51 ? 11.617 13.406 -0.986 1 98.31 51 VAL B C 1
ATOM 1310 O O . VAL B 1 51 ? 12.117 12.289 -0.825 1 98.31 51 VAL B O 1
ATOM 1313 N N . GLY B 1 52 ? 12.375 14.477 -1.35 1 98.06 52 GLY B N 1
ATOM 1314 C CA . GLY B 1 52 ? 13.828 14.406 -1.43 1 98.06 52 GLY B CA 1
ATOM 1315 C C . GLY B 1 52 ? 14.492 14.156 -0.088 1 98.06 52 GLY B C 1
ATOM 1316 O O . GLY B 1 52 ? 13.898 14.422 0.96 1 98.06 52 GLY B O 1
ATOM 1317 N N . PRO B 1 53 ? 15.711 13.531 -0.143 1 98.12 53 PRO B N 1
ATOM 1318 C CA . PRO B 1 53 ? 16.406 13.164 1.093 1 98.12 53 PRO B CA 1
ATOM 1319 C C . PRO B 1 53 ? 16.578 14.352 2.043 1 98.12 53 PRO B C 1
ATOM 1321 O O . PRO B 1 53 ? 16.594 14.172 3.264 1 98.12 53 PRO B O 1
ATOM 1324 N N . GLU B 1 54 ? 16.672 15.539 1.531 1 98.25 54 GLU B N 1
ATOM 1325 C CA . GLU B 1 54 ? 16.875 16.734 2.348 1 98.25 54 GLU B CA 1
ATOM 1326 C C . GLU B 1 54 ? 15.664 17.016 3.23 1 98.25 54 GLU B C 1
ATOM 1328 O O . GLU B 1 54 ? 15.75 17.766 4.199 1 98.25 54 GLU B O 1
ATOM 1333 N N . HIS B 1 55 ? 14.547 16.375 2.955 1 98.38 55 HIS B N 1
ATOM 1334 C CA . HIS B 1 55 ? 13.328 16.641 3.705 1 98.38 55 HIS B CA 1
ATOM 1335 C C . HIS B 1 55 ? 12.906 15.43 4.523 1 98.38 55 HIS B C 1
ATOM 1337 O O . HIS B 1 55 ? 11.844 15.43 5.145 1 98.38 55 HIS B O 1
ATOM 1343 N N . HIS B 1 56 ? 13.656 14.375 4.578 1 98.56 5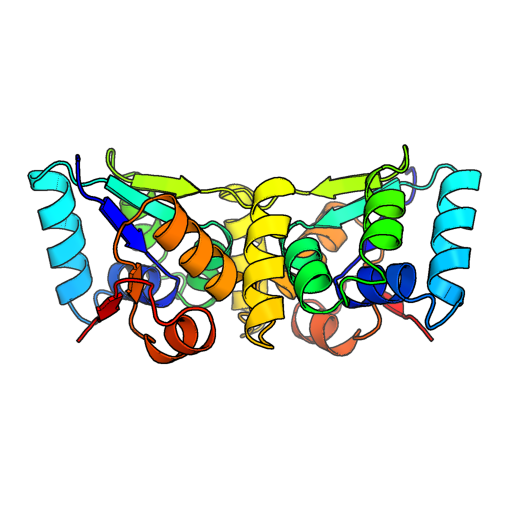6 HIS B N 1
ATOM 1344 C CA . HIS B 1 56 ? 13.305 13.148 5.285 1 98.56 56 HIS B CA 1
ATOM 1345 C C . HIS B 1 56 ? 13.172 13.391 6.781 1 98.56 56 HIS B C 1
ATOM 1347 O O . HIS B 1 56 ? 12.297 12.812 7.434 1 98.56 56 HIS B O 1
ATOM 1353 N N . ALA B 1 57 ? 14.023 14.234 7.32 1 98.44 57 ALA B N 1
ATOM 1354 C CA . ALA B 1 57 ? 13.977 14.531 8.75 1 98.44 57 ALA B CA 1
ATOM 1355 C C . ALA B 1 57 ? 12.641 15.156 9.133 1 98.44 57 ALA B C 1
ATOM 1357 O O . ALA B 1 57 ? 12.078 14.836 10.18 1 98.44 57 ALA B O 1
ATOM 1358 N N . ALA B 1 58 ? 12.156 16.031 8.305 1 98.12 58 ALA B N 1
ATOM 1359 C CA . ALA B 1 58 ? 10.875 16.688 8.578 1 98.12 58 ALA B CA 1
ATOM 1360 C C . ALA B 1 58 ? 9.734 15.664 8.57 1 98.12 58 ALA B C 1
ATOM 1362 O O . ALA B 1 58 ? 8.836 15.727 9.406 1 98.12 58 ALA B O 1
ATOM 1363 N N . LEU B 1 59 ? 9.758 14.789 7.625 1 98.5 59 LEU B N 1
ATOM 1364 C CA . LEU B 1 59 ? 8.742 13.742 7.57 1 98.5 59 LEU B CA 1
ATOM 1365 C C . LEU B 1 59 ? 8.797 12.867 8.82 1 98.5 59 LEU B C 1
ATOM 1367 O O . LEU B 1 59 ? 7.754 12.516 9.383 1 98.5 59 LEU B O 1
ATOM 1371 N N . ARG B 1 60 ? 9.953 12.5 9.359 1 98.56 60 ARG B N 1
ATOM 1372 C CA . ARG B 1 60 ? 10.117 11.695 10.57 1 98.56 60 ARG B CA 1
ATOM 1373 C C . ARG B 1 60 ? 9.562 12.414 11.789 1 98.56 60 ARG B C 1
ATOM 1375 O O . ARG B 1 60 ? 9 11.789 12.688 1 98.56 60 ARG B O 1
ATOM 1382 N N . VAL B 1 61 ? 9.766 13.695 11.844 1 98.06 61 VAL B N 1
ATOM 1383 C CA . VAL B 1 61 ? 9.227 14.492 12.945 1 98.06 61 VAL B CA 1
ATOM 1384 C C . VAL B 1 61 ? 7.715 14.312 13.023 1 98.06 61 VAL B C 1
ATOM 1386 O O . VAL B 1 61 ? 7.164 14.062 14.094 1 98.06 61 VAL B O 1
ATOM 1389 N N . LEU B 1 62 ? 7.082 14.43 11.859 1 98.38 62 LEU B N 1
ATOM 1390 C CA . LEU B 1 62 ? 5.633 14.266 11.82 1 98.38 62 LEU B CA 1
ATOM 1391 C C . LEU B 1 62 ? 5.23 12.883 12.328 1 98.38 62 LEU B C 1
ATOM 1393 O O . LEU B 1 62 ? 4.297 12.758 13.125 1 98.38 62 LEU B O 1
ATOM 1397 N N . LEU B 1 63 ? 5.945 11.875 11.922 1 98.5 63 LEU B N 1
ATOM 1398 C CA . LEU B 1 63 ? 5.605 10.492 12.25 1 98.5 63 LEU B CA 1
ATOM 1399 C C . LEU B 1 63 ? 5.832 10.211 13.734 1 98.5 63 LEU B C 1
ATOM 1401 O O . LEU B 1 63 ? 5.227 9.305 14.297 1 98.5 63 LEU B O 1
ATOM 1405 N N . ASP B 1 64 ? 6.652 11.039 14.375 1 97.69 64 ASP B N 1
ATOM 1406 C CA . ASP B 1 64 ? 7.031 10.812 15.766 1 97.69 64 ASP B CA 1
ATOM 1407 C C . ASP B 1 64 ? 6.168 11.648 16.719 1 97.69 64 ASP B C 1
ATOM 1409 O O . ASP B 1 64 ? 6.297 11.547 17.938 1 97.69 64 ASP B O 1
ATOM 1413 N N . LEU B 1 65 ? 5.312 12.477 16.125 1 97.75 65 LEU B N 1
ATOM 1414 C CA . LEU B 1 65 ? 4.418 13.25 16.984 1 97.75 65 LEU B CA 1
ATOM 1415 C C . LEU B 1 65 ? 3.514 12.328 17.797 1 97.75 65 LEU B C 1
ATOM 1417 O O . LEU B 1 65 ? 3.057 11.305 17.297 1 97.75 65 LEU B O 1
ATOM 1421 N N . PRO B 1 66 ? 3.186 12.758 19.016 1 96 66 PRO B N 1
ATOM 1422 C CA . PRO B 1 66 ? 2.418 11.883 19.906 1 96 66 PRO B CA 1
ATOM 1423 C C . PRO B 1 66 ? 0.99 11.648 19.422 1 96 66 PRO B C 1
ATOM 1425 O O . PRO B 1 66 ? 0.365 10.648 19.781 1 96 66 PRO B O 1
ATOM 1428 N N . ASN B 1 67 ? 0.441 12.602 18.641 1 97.19 67 ASN B N 1
ATOM 1429 C CA . ASN B 1 67 ? -0.931 12.469 18.156 1 97.19 67 ASN B CA 1
ATOM 1430 C C . ASN B 1 67 ? -0.982 11.836 16.766 1 97.19 67 ASN B C 1
ATOM 1432 O O . ASN B 1 67 ? -2.037 11.805 16.141 1 97.19 67 ASN B O 1
ATOM 1436 N N . THR B 1 68 ? 0.134 11.359 16.266 1 98.25 68 THR B N 1
ATOM 1437 C CA . THR B 1 68 ? 0.174 10.695 14.961 1 98.25 68 THR B CA 1
ATOM 1438 C C . THR B 1 68 ? 0.04 9.188 15.117 1 98.25 68 THR B C 1
ATOM 1440 O O . THR B 1 68 ? 0.71 8.578 15.961 1 98.25 68 THR B O 1
ATOM 1443 N N . VAL B 1 69 ? -0.849 8.602 14.383 1 98.12 69 VAL B N 1
ATOM 1444 C CA . VAL B 1 69 ? -1.031 7.156 14.336 1 98.12 69 VAL B CA 1
ATOM 1445 C C . VAL B 1 69 ? -0.829 6.652 12.906 1 98.12 69 VAL B C 1
ATOM 1447 O O . VAL B 1 69 ? -1.325 7.258 11.953 1 98.12 69 VAL B O 1
ATOM 1450 N N . ILE B 1 70 ? -0.049 5.613 12.758 1 98.5 70 ILE B N 1
ATOM 1451 C CA . ILE B 1 70 ? 0.161 5.016 11.445 1 98.5 70 ILE B CA 1
ATOM 1452 C C . ILE B 1 70 ? -0.783 3.828 11.258 1 98.5 70 ILE B C 1
ATOM 1454 O O . ILE B 1 70 ? -0.799 2.906 12.078 1 98.5 70 ILE B O 1
ATOM 1458 N N . ASP B 1 71 ? -1.579 3.85 10.234 1 97.94 71 ASP B N 1
ATOM 1459 C CA . ASP B 1 71 ? -2.447 2.744 9.844 1 97.94 71 ASP B CA 1
ATOM 1460 C C . ASP B 1 71 ? -1.729 1.794 8.891 1 97.94 71 ASP B C 1
ATOM 1462 O O . ASP B 1 71 ? -1.657 2.049 7.684 1 97.94 71 ASP B O 1
ATOM 1466 N N . GLU B 1 72 ? -1.312 0.655 9.43 1 98.62 72 GLU B N 1
ATOM 1467 C CA . GLU B 1 72 ? -0.627 -0.309 8.578 1 98.62 72 GLU B CA 1
ATOM 1468 C C . GLU B 1 72 ? -1.576 -0.891 7.531 1 98.62 72 GLU B C 1
ATOM 1470 O O . GLU B 1 72 ? -2.793 -0.902 7.73 1 98.62 72 GLU B O 1
ATOM 1475 N N . LEU B 1 73 ? -1.02 -1.291 6.441 1 98.75 73 LEU B N 1
ATOM 1476 C CA . LEU B 1 73 ? -1.814 -2.002 5.445 1 98.75 73 LEU B CA 1
ATOM 1477 C C . LEU B 1 73 ? -1.741 -3.508 5.664 1 98.75 73 LEU B C 1
ATOM 1479 O O . LEU B 1 73 ? -0.859 -4.176 5.121 1 98.75 73 LEU B O 1
ATOM 1483 N N . SER B 1 74 ? -2.66 -4.008 6.41 1 98.25 74 SER B N 1
ATOM 1484 C CA . SER B 1 74 ? -2.836 -5.426 6.703 1 98.25 74 SER B CA 1
ATOM 1485 C C . SER B 1 74 ? -3.645 -6.117 5.613 1 98.25 74 SER B C 1
ATOM 1487 O O . SER B 1 74 ? -4.172 -5.461 4.711 1 98.25 74 SER B O 1
ATOM 1489 N N . PRO B 1 75 ? -3.68 -7.418 5.656 1 98.12 75 PRO B N 1
ATOM 1490 C CA . PRO B 1 75 ? -4.535 -8.109 4.691 1 98.12 75 PRO B CA 1
ATOM 1491 C C . PRO B 1 75 ? -5.988 -7.637 4.742 1 98.12 75 PRO B C 1
ATOM 1493 O O . PRO B 1 75 ? -6.625 -7.473 3.699 1 98.12 75 PRO B O 1
ATOM 1496 N N . ALA B 1 76 ? -6.496 -7.363 5.949 1 97.94 76 ALA B N 1
ATOM 1497 C CA . ALA B 1 76 ? -7.883 -6.93 6.105 1 97.94 76 ALA B CA 1
ATOM 1498 C C . ALA B 1 76 ? -8.094 -5.543 5.504 1 97.94 76 ALA B C 1
ATOM 1500 O O . ALA B 1 76 ? -9.078 -5.309 4.797 1 97.94 76 ALA B O 1
ATOM 1501 N N . THR B 1 77 ? -7.172 -4.613 5.773 1 98.44 77 THR B N 1
ATOM 1502 C CA . THR B 1 77 ? -7.332 -3.26 5.25 1 98.44 77 THR B CA 1
ATOM 1503 C C . THR B 1 77 ? -7.027 -3.217 3.756 1 98.44 77 THR B C 1
ATOM 1505 O O . THR B 1 77 ? -7.598 -2.408 3.021 1 98.44 77 THR B O 1
ATOM 1508 N N . ALA B 1 78 ? -6.137 -4.109 3.295 1 98.88 78 ALA B N 1
ATOM 1509 C CA . ALA B 1 78 ? -5.91 -4.246 1.857 1 98.88 78 ALA B CA 1
ATOM 1510 C C . ALA B 1 78 ? -7.184 -4.691 1.143 1 98.88 78 ALA B C 1
ATOM 1512 O O . ALA B 1 78 ? -7.508 -4.188 0.065 1 98.88 78 ALA B O 1
ATOM 1513 N N . HIS B 1 79 ? -7.887 -5.602 1.764 1 98.75 79 HIS B N 1
ATOM 1514 C CA . HIS B 1 79 ? -9.156 -6.078 1.222 1 98.75 79 HIS B CA 1
ATOM 1515 C C . HIS B 1 79 ? -10.188 -4.957 1.161 1 98.75 79 HIS B C 1
ATOM 1517 O O . HIS B 1 79 ? -10.781 -4.715 0.111 1 98.75 79 HIS B O 1
ATOM 1523 N N . GLU B 1 80 ? -10.367 -4.305 2.246 1 98.5 80 GLU B N 1
ATOM 1524 C CA . GLU B 1 80 ? -11.312 -3.197 2.33 1 98.5 80 GLU B CA 1
ATOM 1525 C C . GLU B 1 80 ? -10.992 -2.119 1.299 1 98.5 80 GLU B C 1
ATOM 1527 O O . GLU B 1 80 ? -11.883 -1.668 0.569 1 98.5 80 GLU B O 1
ATOM 1532 N N . SER B 1 81 ? -9.758 -1.676 1.244 1 98.81 81 SER B N 1
ATOM 1533 C CA . SER B 1 81 ? -9.32 -0.642 0.312 1 98.81 81 SER B CA 1
ATOM 1534 C C . SER B 1 81 ? -9.492 -1.091 -1.135 1 98.81 81 SER B C 1
ATOM 1536 O O . SER B 1 81 ? -9.945 -0.316 -1.981 1 98.81 81 SER B O 1
ATOM 1538 N N . GLY B 1 82 ? -9.102 -2.354 -1.37 1 98.81 82 GLY B N 1
ATOM 1539 C CA . GLY B 1 82 ? -9.234 -2.893 -2.713 1 98.81 82 GLY B CA 1
ATOM 1540 C C . GLY B 1 82 ? -10.672 -2.912 -3.207 1 98.81 82 GLY B C 1
ATOM 1541 O O . GLY B 1 82 ? -10.938 -2.594 -4.367 1 98.81 82 GLY B O 1
ATOM 1542 N N . LEU B 1 83 ? -11.594 -3.271 -2.379 1 98.44 83 LEU B N 1
ATOM 1543 C CA . LEU B 1 83 ? -12.992 -3.318 -2.773 1 98.44 83 LEU B CA 1
ATOM 1544 C C . LEU B 1 83 ? -13.531 -1.919 -3.057 1 98.44 83 LEU B C 1
ATOM 1546 O O . LEU B 1 83 ? -14.344 -1.732 -3.963 1 98.44 83 LEU B O 1
ATOM 1550 N N . LEU B 1 84 ? -13.109 -0.97 -2.258 1 98.25 84 LEU B N 1
ATOM 1551 C CA . LEU B 1 84 ? -13.492 0.411 -2.525 1 98.25 84 LEU B CA 1
ATOM 1552 C C . LEU B 1 84 ? -12.984 0.863 -3.891 1 98.25 84 LEU B C 1
ATOM 1554 O O . LEU B 1 84 ? -13.711 1.518 -4.645 1 98.25 84 LEU B O 1
ATOM 1558 N N . LEU B 1 85 ? -11.766 0.503 -4.195 1 98.75 85 LEU B N 1
ATOM 1559 C CA . LEU B 1 85 ? -11.172 0.83 -5.488 1 98.75 85 LEU B CA 1
ATOM 1560 C C . LEU B 1 85 ? -11.938 0.155 -6.621 1 98.75 85 LEU B C 1
ATOM 1562 O O . LEU B 1 85 ? -12.234 0.788 -7.637 1 98.75 85 LEU B O 1
ATOM 1566 N N . ALA B 1 86 ? -12.25 -1.08 -6.41 1 98.62 86 ALA B N 1
ATOM 1567 C CA . ALA B 1 86 ? -12.984 -1.837 -7.426 1 98.62 86 ALA B CA 1
ATOM 1568 C C . ALA B 1 86 ? -14.305 -1.165 -7.766 1 98.62 86 ALA B C 1
ATOM 1570 O O . ALA B 1 86 ? -14.664 -1.04 -8.938 1 98.62 86 ALA B O 1
ATOM 1571 N N . ALA B 1 87 ? -15.023 -0.748 -6.754 1 98 87 ALA B N 1
ATOM 1572 C CA . ALA B 1 87 ? -16.328 -0.117 -6.938 1 98 87 ALA B CA 1
ATOM 1573 C C . ALA B 1 87 ? -16.219 1.15 -7.777 1 98 87 ALA B C 1
ATOM 1575 O O . ALA B 1 87 ? -17.156 1.52 -8.484 1 98 87 ALA B O 1
ATOM 1576 N N . ALA B 1 88 ? -15.086 1.776 -7.766 1 98.19 88 ALA B N 1
ATOM 1577 C CA . ALA B 1 88 ? -14.883 3.039 -8.469 1 98.19 88 ALA B CA 1
ATOM 1578 C C . ALA B 1 88 ? -14.133 2.82 -9.773 1 98.19 88 ALA B C 1
ATOM 1580 O O . ALA B 1 88 ? -13.898 3.766 -10.539 1 98.19 88 ALA B O 1
ATOM 1581 N N . GLY B 1 89 ? -13.711 1.616 -10.102 1 98.06 89 GLY B N 1
ATOM 1582 C CA . GLY B 1 89 ? -12.922 1.334 -11.289 1 98.06 89 GLY B CA 1
ATOM 1583 C C . GLY B 1 89 ? -11.516 1.907 -11.219 1 98.06 89 GLY B C 1
ATOM 1584 O O . GLY B 1 89 ? -10.984 2.377 -12.227 1 98.06 89 GLY B O 1
ATOM 1585 N N . GLN B 1 90 ? -10.969 2.057 -10.008 1 98.38 90 GLN B N 1
ATOM 1586 C CA . GLN B 1 90 ? -9.625 2.564 -9.758 1 98.38 90 GLN B CA 1
ATOM 1587 C C . GLN B 1 90 ? -8.719 1.473 -9.188 1 98.38 90 GLN B C 1
ATOM 1589 O O . GLN B 1 90 ? -9.195 0.402 -8.805 1 98.38 90 GLN B O 1
ATOM 1594 N N . ASP B 1 91 ? -7.391 1.68 -9.125 1 98.19 91 ASP B N 1
ATOM 1595 C CA . ASP B 1 91 ? -6.535 0.608 -8.625 1 98.19 91 ASP B CA 1
ATOM 1596 C C . ASP B 1 91 ? -5.312 1.174 -7.902 1 98.19 91 ASP B C 1
ATOM 1598 O O . ASP B 1 91 ? -4.348 0.451 -7.645 1 98.19 91 ASP B O 1
ATOM 1602 N N . ASP B 1 92 ? -5.371 2.467 -7.586 1 98.62 92 ASP B N 1
ATOM 1603 C CA . ASP B 1 92 ? -4.297 3.084 -6.816 1 98.62 92 ASP B CA 1
ATOM 1604 C C . ASP B 1 92 ? -4.469 2.814 -5.324 1 98.62 92 ASP B C 1
ATOM 1606 O O . ASP B 1 92 ? -5.234 3.504 -4.645 1 98.62 92 ASP B O 1
ATOM 1610 N N . ILE B 1 93 ? -3.688 1.929 -4.773 1 98.88 93 ILE B N 1
ATOM 1611 C CA . ILE B 1 93 ? -3.9 1.407 -3.426 1 98.88 93 ILE B CA 1
ATOM 1612 C C . ILE B 1 93 ? -3.574 2.488 -2.398 1 98.88 93 ILE B C 1
ATOM 1614 O O . ILE B 1 93 ? -4.129 2.492 -1.296 1 98.88 93 ILE B O 1
ATOM 1618 N N . ALA B 1 94 ? -2.699 3.426 -2.693 1 98.88 94 ALA B N 1
ATOM 1619 C CA . ALA B 1 94 ? -2.412 4.516 -1.765 1 98.88 94 ALA B CA 1
ATOM 1620 C C . ALA B 1 94 ? -3.635 5.41 -1.574 1 98.88 94 ALA B C 1
ATOM 1622 O O . ALA B 1 94 ? -3.975 5.777 -0.447 1 98.88 94 ALA B O 1
ATOM 1623 N N . VAL B 1 95 ? -4.301 5.719 -2.66 1 98.75 95 VAL B N 1
ATOM 1624 C CA . VAL B 1 95 ? -5.516 6.523 -2.584 1 98.75 95 VAL B CA 1
ATOM 1625 C C . VAL B 1 95 ? -6.637 5.707 -1.948 1 98.75 95 VAL B C 1
ATOM 1627 O O . VAL B 1 95 ? -7.41 6.227 -1.137 1 98.75 95 VAL B O 1
ATOM 1630 N N . GLY B 1 96 ? -6.711 4.438 -2.305 1 98.81 96 GLY B N 1
ATOM 1631 C CA . GLY B 1 96 ? -7.734 3.557 -1.761 1 98.81 96 GLY B CA 1
ATOM 1632 C C . GLY B 1 96 ? -7.68 3.445 -0.249 1 98.81 96 GLY B C 1
ATOM 1633 O O . GLY B 1 96 ? -8.719 3.486 0.418 1 98.81 96 GLY B O 1
ATOM 1634 N N . GLN B 1 97 ? -6.477 3.273 0.306 1 98.94 97 GLN B N 1
ATOM 1635 C CA . GLN B 1 97 ? -6.371 3.129 1.754 1 98.94 97 GLN B CA 1
ATOM 1636 C C . GLN B 1 97 ? -6.758 4.422 2.465 1 98.94 97 GLN B C 1
ATOM 1638 O O . GLN B 1 97 ? -7.352 4.391 3.545 1 98.94 97 GLN B O 1
ATOM 1643 N N . VAL B 1 98 ? -6.395 5.551 1.879 1 98.88 98 VAL B N 1
ATOM 1644 C CA . VAL B 1 98 ? -6.758 6.84 2.457 1 98.88 98 VAL B CA 1
ATOM 1645 C C . VAL B 1 98 ? -8.281 6.973 2.496 1 98.88 98 VAL B C 1
ATOM 1647 O O . VAL B 1 98 ? -8.852 7.332 3.529 1 98.88 98 VAL B O 1
ATOM 1650 N N . ALA B 1 99 ? -8.93 6.645 1.42 1 98.69 99 ALA B N 1
ATOM 1651 C CA . ALA B 1 99 ? -10.383 6.719 1.356 1 98.69 99 ALA B CA 1
ATOM 1652 C C . ALA B 1 99 ? -11.023 5.785 2.381 1 98.69 99 ALA B C 1
ATOM 1654 O O . ALA B 1 99 ? -11.953 6.176 3.088 1 98.69 99 ALA B O 1
ATOM 1655 N N . ALA B 1 100 ? -10.492 4.586 2.488 1 98.5 100 ALA B N 1
ATOM 1656 C CA . ALA B 1 100 ? -11.031 3.604 3.426 1 98.5 100 ALA B CA 1
ATOM 1657 C C . ALA B 1 100 ? -10.867 4.074 4.867 1 98.5 100 ALA B C 1
ATOM 1659 O O . ALA B 1 100 ? -11.781 3.936 5.684 1 98.5 100 ALA B O 1
ATOM 1660 N N . SER B 1 101 ? -9.695 4.586 5.172 1 98.31 101 SER B N 1
ATOM 1661 C CA . SER B 1 101 ? -9.414 5.078 6.52 1 98.31 101 SER B CA 1
ATOM 1662 C C . SER B 1 101 ? -10.328 6.238 6.883 1 98.31 101 SER B C 1
ATOM 1664 O O . SER B 1 101 ? -10.914 6.262 7.965 1 98.31 101 SER B O 1
ATOM 1666 N N . ALA B 1 102 ? -10.414 7.184 5.957 1 97.88 102 ALA B N 1
ATOM 1667 C CA . ALA B 1 102 ? -11.289 8.336 6.18 1 97.88 102 ALA B CA 1
ATOM 1668 C C . ALA B 1 102 ? -12.727 7.902 6.414 1 97.88 102 ALA B C 1
ATOM 1670 O O . ALA B 1 102 ? -13.375 8.359 7.359 1 97.88 102 ALA B O 1
ATOM 1671 N N . ARG B 1 103 ? -13.203 7.043 5.637 1 96.62 103 ARG B N 1
ATOM 1672 C CA . ARG B 1 103 ? -14.562 6.531 5.754 1 96.62 103 ARG B CA 1
ATOM 1673 C C . ARG B 1 103 ? -14.773 5.824 7.086 1 96.62 103 ARG B C 1
ATOM 1675 O O . ARG B 1 103 ? -15.75 6.09 7.793 1 96.62 103 ARG B O 1
ATOM 1682 N N . ARG B 1 104 ? -13.922 4.941 7.461 1 95.88 104 ARG B N 1
ATOM 1683 C CA . ARG B 1 104 ? -14.023 4.141 8.68 1 95.88 104 ARG B CA 1
ATOM 1684 C C . ARG B 1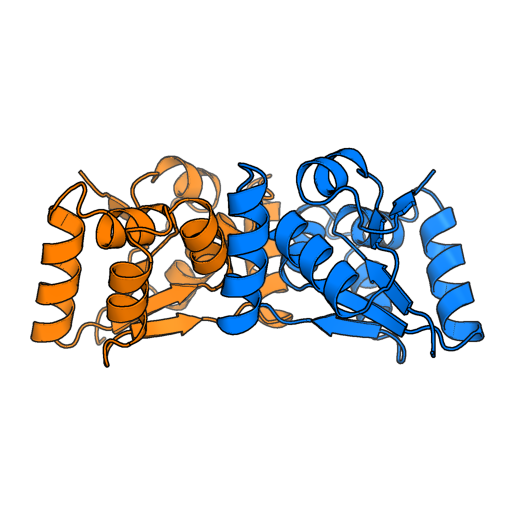 104 ? -14.023 5.027 9.914 1 95.88 104 ARG B C 1
ATOM 1686 O O . ARG B 1 104 ? -14.766 4.77 10.867 1 95.88 104 ARG B O 1
ATOM 1693 N N . ARG B 1 105 ? -13.234 6.027 9.844 1 95.38 105 ARG B N 1
ATOM 1694 C CA . ARG B 1 105 ? -13.062 6.891 11.008 1 95.38 105 ARG B CA 1
ATOM 1695 C C . ARG B 1 105 ? -14.086 8.023 11.008 1 95.38 105 ARG B C 1
ATOM 1697 O O . ARG B 1 105 ? -14.32 8.648 12.039 1 95.38 105 ARG B O 1
ATOM 1704 N N . GLY B 1 106 ? -14.641 8.234 9.852 1 96.12 106 GLY B N 1
ATOM 1705 C CA . GLY B 1 106 ? -15.477 9.414 9.711 1 96.12 106 GLY B CA 1
ATOM 1706 C C . GLY B 1 106 ? -14.695 10.711 9.805 1 96.12 106 GLY B C 1
ATOM 1707 O O . GLY B 1 106 ? -15.195 11.703 10.344 1 96.12 106 GLY B O 1
ATOM 1708 N N . TRP B 1 107 ? -13.445 10.695 9.492 1 97.5 107 TRP B N 1
ATOM 1709 C CA . TRP B 1 107 ? -12.555 11.852 9.547 1 97.5 107 TRP B CA 1
ATOM 1710 C C . TRP B 1 107 ? -12.273 12.391 8.148 1 97.5 107 TRP B C 1
ATOM 1712 O O . TRP B 1 107 ? -12.258 11.633 7.176 1 97.5 107 TRP B O 1
ATOM 1722 N N . PRO B 1 108 ? -12.047 13.734 7.93 1 97.5 108 PRO B N 1
ATOM 1723 C CA . PRO B 1 108 ? -11.648 14.266 6.625 1 97.5 108 PRO B CA 1
ATOM 1724 C C . PRO B 1 108 ? -10.25 13.812 6.207 1 97.5 108 PRO B C 1
ATOM 1726 O O . PRO B 1 108 ? -9.375 13.633 7.055 1 97.5 108 PRO B O 1
ATOM 1729 N N . ALA B 1 109 ? -10.117 13.633 4.965 1 98.62 109 ALA B N 1
ATOM 1730 C CA . ALA B 1 109 ? -8.797 13.414 4.371 1 98.62 109 ALA B CA 1
ATOM 1731 C C . ALA B 1 109 ? -8.148 14.742 3.979 1 98.62 109 ALA B C 1
ATOM 1733 O O . ALA B 1 109 ? -8.781 15.578 3.326 1 98.62 109 ALA B O 1
ATOM 1734 N N . VAL B 1 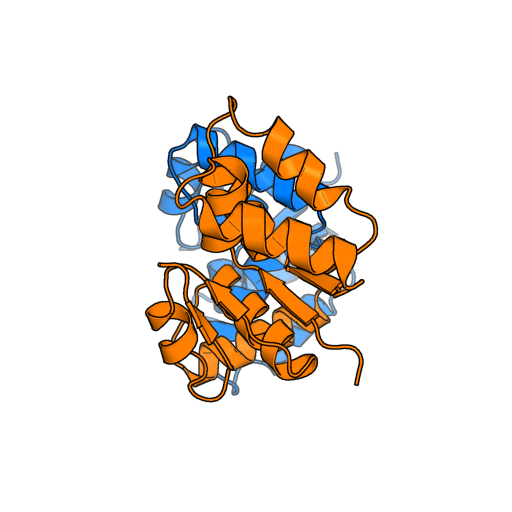110 ? -6.926 14.922 4.41 1 98.56 110 VAL B N 1
ATOM 1735 C CA . VAL B 1 110 ? -6.141 16.078 3.992 1 98.56 110 VAL B CA 1
ATOM 1736 C C . VAL B 1 110 ? -5.332 15.727 2.744 1 98.56 110 VAL B C 1
ATOM 1738 O O . VAL B 1 110 ? -4.543 14.781 2.752 1 98.56 110 VAL B O 1
ATOM 1741 N N . THR B 1 111 ? -5.535 16.484 1.716 1 98.56 111 THR B N 1
ATOM 1742 C CA . THR B 1 111 ? -4.938 16.078 0.449 1 98.56 111 THR B CA 1
ATOM 1743 C C . THR B 1 111 ? -4.738 17.297 -0.463 1 98.56 111 THR B C 1
ATOM 1745 O O . THR B 1 111 ? -5.484 18.266 -0.376 1 98.56 111 THR B O 1
ATOM 1748 N N . GLY B 1 112 ? -3.748 17.25 -1.282 1 97.88 112 GLY B N 1
ATOM 1749 C CA . GLY B 1 112 ? -3.537 18.188 -2.367 1 97.88 112 GLY B CA 1
ATOM 1750 C C . GLY B 1 112 ? -4.156 17.734 -3.678 1 97.88 112 GLY B C 1
ATOM 1751 O O . GLY B 1 112 ? -4.117 18.469 -4.672 1 97.88 112 GLY B O 1
ATOM 1752 N N . ASP B 1 113 ? -4.66 16.547 -3.75 1 97.56 113 ASP B N 1
ATOM 1753 C CA . ASP B 1 113 ? -5.293 15.992 -4.941 1 97.56 113 ASP B CA 1
ATOM 1754 C C . ASP B 1 113 ? -6.68 15.445 -4.617 1 97.56 113 ASP B C 1
ATOM 1756 O O . ASP B 1 113 ? -6.902 14.234 -4.691 1 97.56 113 ASP B O 1
ATOM 1760 N N . PRO B 1 114 ? -7.652 16.297 -4.359 1 97.69 114 PRO B N 1
ATOM 1761 C CA . PRO B 1 114 ? -8.984 15.836 -3.971 1 97.69 114 PRO B CA 1
ATOM 1762 C C . PRO B 1 114 ? -9.664 15.016 -5.066 1 97.69 114 PRO B C 1
ATOM 1764 O O . PRO B 1 114 ? -10.5 14.156 -4.773 1 97.69 114 PRO B O 1
ATOM 1767 N N . GLY B 1 115 ? -9.289 15.289 -6.32 1 97.69 115 GLY B N 1
ATOM 1768 C CA . GLY B 1 115 ? -9.883 14.57 -7.434 1 97.69 115 GLY B CA 1
ATOM 1769 C C . GLY B 1 115 ? -9.672 13.07 -7.355 1 97.69 115 GLY B C 1
ATOM 1770 O O . GLY B 1 115 ? -10.586 12.297 -7.648 1 97.69 115 GLY B O 1
ATOM 1771 N N . ALA B 1 116 ? -8.539 12.672 -6.938 1 97.88 116 ALA B N 1
ATOM 1772 C CA . ALA B 1 116 ? -8.227 11.25 -6.828 1 97.88 116 ALA B CA 1
ATOM 1773 C C . ALA B 1 116 ? -9.133 10.57 -5.805 1 97.88 116 ALA B C 1
ATOM 1775 O O . ALA B 1 116 ? -9.609 9.453 -6.035 1 97.88 116 ALA B O 1
ATOM 1776 N N . LEU B 1 117 ? -9.398 11.195 -4.723 1 98.19 117 LEU B N 1
ATOM 1777 C CA . LEU B 1 117 ? -10.242 10.633 -3.672 1 98.19 117 LEU B CA 1
ATOM 1778 C C . LEU B 1 117 ? -11.711 10.625 -4.098 1 98.19 117 LEU B C 1
ATOM 1780 O O . LEU B 1 117 ? -12.43 9.664 -3.826 1 98.19 117 LEU B O 1
ATOM 1784 N N . ARG B 1 118 ? -12.07 11.664 -4.805 1 97.62 118 ARG B N 1
ATOM 1785 C CA . ARG B 1 118 ? -13.461 11.789 -5.203 1 97.62 118 ARG B CA 1
ATOM 1786 C C . ARG B 1 118 ? -13.828 10.742 -6.246 1 97.62 118 ARG B C 1
ATOM 1788 O O . ARG B 1 118 ? -14.977 10.297 -6.316 1 97.62 118 ARG B O 1
ATOM 1795 N N . LYS B 1 119 ? -12.891 10.367 -7.059 1 97.81 119 LYS B N 1
ATOM 1796 C CA . LYS B 1 119 ? -13.125 9.305 -8.023 1 97.81 119 LYS B CA 1
ATOM 1797 C C . LYS B 1 119 ? -13.461 7.988 -7.328 1 97.81 119 LYS B C 1
ATOM 1799 O O . LYS B 1 119 ? -14.164 7.141 -7.891 1 97.81 119 LYS B O 1
ATOM 1804 N N . ILE B 1 120 ? -12.969 7.844 -6.09 1 98.06 120 ILE B N 1
ATOM 1805 C CA . ILE B 1 120 ? -13.133 6.598 -5.352 1 98.06 120 ILE B CA 1
ATOM 1806 C C . ILE B 1 120 ? -14.406 6.66 -4.512 1 98.06 120 ILE B C 1
ATOM 1808 O O . ILE B 1 120 ? -15.188 5.703 -4.477 1 98.06 120 ILE B O 1
ATOM 1812 N N . ASP B 1 121 ? -14.594 7.719 -3.832 1 96 121 ASP B N 1
ATOM 1813 C CA . ASP B 1 121 ? -15.695 7.859 -2.879 1 96 121 ASP B CA 1
ATOM 1814 C C . ASP B 1 121 ? -16.078 9.328 -2.688 1 96 121 ASP B C 1
ATOM 1816 O O . ASP B 1 121 ? -15.383 10.062 -1.982 1 96 121 ASP B O 1
ATOM 1820 N N . THR B 1 122 ? -17.219 9.773 -3.168 1 94.75 122 THR B N 1
ATOM 1821 C CA . THR B 1 122 ? -17.656 11.164 -3.152 1 94.75 122 THR B CA 1
ATOM 1822 C C . THR B 1 122 ? -18.109 11.57 -1.754 1 94.75 122 THR B C 1
ATOM 1824 O O . THR B 1 122 ? -18.266 12.766 -1.472 1 94.75 122 THR B O 1
ATOM 1827 N N . THR B 1 123 ? -18.25 10.609 -0.882 1 93.38 123 THR B N 1
ATOM 1828 C CA . THR B 1 123 ? -18.797 10.922 0.433 1 93.38 123 THR B CA 1
ATOM 1829 C C . THR B 1 123 ? -17.672 11.219 1.427 1 93.38 123 THR B C 1
ATOM 1831 O O . THR B 1 123 ? -17.938 11.695 2.533 1 93.38 123 THR B O 1
ATOM 1834 N N . VAL B 1 124 ? -16.453 10.93 1.021 1 94.44 124 VAL B N 1
ATOM 1835 C CA . VAL B 1 124 ? -15.312 11.211 1.893 1 94.44 124 VAL B CA 1
ATOM 1836 C C . VAL B 1 124 ? -15.172 12.719 2.086 1 94.44 124 VAL B C 1
ATOM 1838 O O . VAL B 1 124 ? -15.164 13.477 1.114 1 94.44 124 VAL B O 1
ATOM 1841 N N . ALA B 1 125 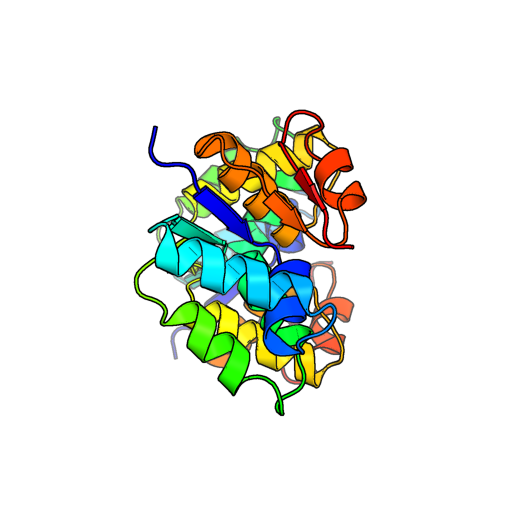? -15.18 13.172 3.344 1 96.06 125 ALA B N 1
ATOM 1842 C CA . ALA B 1 125 ? -14.891 14.57 3.625 1 96.06 125 ALA B CA 1
ATOM 1843 C C . ALA B 1 125 ? -13.438 14.906 3.289 1 96.06 125 ALA B C 1
ATOM 1845 O O . ALA B 1 125 ? -12.531 14.125 3.582 1 96.06 125 ALA B O 1
ATOM 1846 N N . ILE B 1 126 ? -13.312 16.062 2.656 1 97.38 126 ILE B N 1
ATOM 1847 C CA . ILE B 1 126 ? -11.984 16.438 2.18 1 97.38 126 ILE B CA 1
ATOM 1848 C C . ILE B 1 126 ? -11.586 17.797 2.771 1 97.38 126 ILE B C 1
ATOM 1850 O O . ILE B 1 126 ? -12.383 18.734 2.789 1 97.38 126 ILE B O 1
ATOM 1854 N N . GLU B 1 127 ? -10.469 17.828 3.312 1 97.25 127 GLU B N 1
ATOM 1855 C CA . GLU B 1 127 ? -9.75 19.062 3.59 1 97.25 127 GLU B CA 1
ATOM 1856 C C . GLU B 1 127 ? -8.633 19.297 2.576 1 97.25 127 GLU B C 1
ATOM 1858 O O . GLU B 1 127 ? -7.547 18.719 2.703 1 97.25 127 GLU B O 1
ATOM 1863 N N . GLU B 1 128 ? -8.922 20.203 1.612 1 96.81 128 GLU B N 1
ATOM 1864 C CA . GLU B 1 128 ? -8.016 20.375 0.48 1 96.81 128 GLU B CA 1
ATOM 1865 C C . GLU B 1 128 ? -6.883 21.328 0.828 1 96.81 128 GLU B C 1
ATOM 1867 O O . GLU B 1 128 ? -7.105 22.375 1.455 1 96.81 128 GLU B O 1
ATOM 1872 N N . LEU B 1 129 ? -5.688 20.906 0.481 1 96.94 129 LEU B N 1
ATOM 1873 C CA . LEU B 1 129 ? -4.547 21.797 0.605 1 96.94 129 LEU B CA 1
ATOM 1874 C C . LEU B 1 129 ? -4.629 22.922 -0.418 1 96.94 129 LEU B C 1
ATOM 1876 O O . LEU B 1 129 ? -5.055 22.703 -1.556 1 96.94 129 LEU B O 1
ATOM 1880 N N . PRO B 1 130 ? -4.25 24.125 -0.019 1 90.56 130 PRO B N 1
ATOM 1881 C CA . PRO B 1 130 ? -4.328 25.266 -0.924 1 90.56 130 PRO B CA 1
ATOM 1882 C C . PRO B 1 130 ? -3.314 25.188 -2.064 1 90.56 130 PRO B C 1
ATOM 1884 O O . PRO B 1 130 ? -2.293 24.516 -1.942 1 90.56 130 PRO B O 1
#

Sequence (260 aa):
MIGGRVLDATALAAFATGRPVYMRALVWAAVEANIVLAVPSAALGRAWALVGPEHHAALRVLLDLPNTVIDELSPATAHESGLLLAAAGQDDIAVGQVAASARRRGWPAVTGDPGALRKIDTTVAIEELPMIGGRVLDATALAAFATGRPVYMRALVWAAVEANIVLAVPSAALGRAWALVGPEHHAALRVLLDLPNTVIDELSPATAHESGLLLAAAGQDDIAVGQVAASARRRGWPAVTGDPGALRKIDTTVAIEELP